Protein AF-A0A1F5X0Q6-F1 (afdb_monomer_lite)

Secondary structure (DSSP, 8-state):
-HHHHHHHHHHHHHHHHHHHHHHHHHHHHHHHHHH-HHHHTTT--HHHHHHHHHHHHHHHHHHHHHHHHHHHHHHHIIIIIS-HHHHHTTTHHHHHHHHHHHHHHHHHHHHHHIIIIIHHHHHHTTS-S-TTHHHHHHHHHHHHHHHHHHHHHHHHHS---------STTSHHHHHHHTTS-TTTTTS--TT-----BTTBEEEEETTEEEEE-

Structure (mmCIF, N/CA/C/O backbone):
data_AF-A0A1F5X0Q6-F1
#
_entry.id   AF-A0A1F5X0Q6-F1
#
loop_
_atom_site.group_PDB
_atom_site.id
_atom_site.type_symbol
_atom_site.label_atom_id
_atom_site.label_alt_id
_atom_site.label_comp_id
_atom_site.label_asym_id
_atom_site.label_entity_id
_atom_site.label_seq_id
_atom_site.pdbx_PDB_ins_code
_atom_site.Cartn_x
_atom_site.Cartn_y
_atom_site.Cartn_z
_atom_site.occupancy
_atom_site.B_iso_or_equiv
_atom_site.auth_seq_id
_atom_site.auth_comp_id
_atom_site.auth_asym_id
_atom_site.auth_atom_id
_atom_site.pdbx_PDB_model_num
ATOM 1 N N . MET A 1 1 ? -24.868 -4.896 16.351 1.00 72.31 1 MET A N 1
ATOM 2 C CA . MET A 1 1 ? -24.591 -4.115 15.119 1.00 72.31 1 MET A CA 1
ATOM 3 C C . MET A 1 1 ? -23.548 -3.016 15.317 1.00 72.31 1 MET A C 1
ATOM 5 O O . MET A 1 1 ? -22.543 -3.067 14.627 1.00 72.31 1 MET A O 1
ATOM 9 N N . LYS A 1 2 ? -23.709 -2.073 16.264 1.00 90.50 2 LYS A N 1
ATOM 10 C CA . LYS A 1 2 ? -22.781 -0.927 16.441 1.00 90.50 2 LYS A CA 1
ATOM 11 C C . LYS A 1 2 ? -21.301 -1.322 16.605 1.00 90.50 2 LYS A C 1
ATOM 13 O O . LYS A 1 2 ? -20.445 -0.755 15.939 1.00 90.50 2 LYS A O 1
ATOM 18 N N . ARG A 1 3 ? -21.020 -2.349 17.417 1.00 93.38 3 ARG A N 1
ATOM 19 C CA . ARG A 1 3 ? -19.662 -2.887 17.622 1.00 93.38 3 ARG A CA 1
ATOM 20 C C . ARG A 1 3 ? -19.029 -3.429 16.338 1.00 93.38 3 ARG A C 1
ATOM 22 O O . ARG A 1 3 ? -17.882 -3.119 16.048 1.00 93.38 3 ARG A O 1
ATOM 29 N N . ASN A 1 4 ? -19.773 -4.215 15.563 1.00 95.06 4 ASN A N 1
ATOM 30 C CA . ASN A 1 4 ? -19.240 -4.846 14.354 1.00 95.0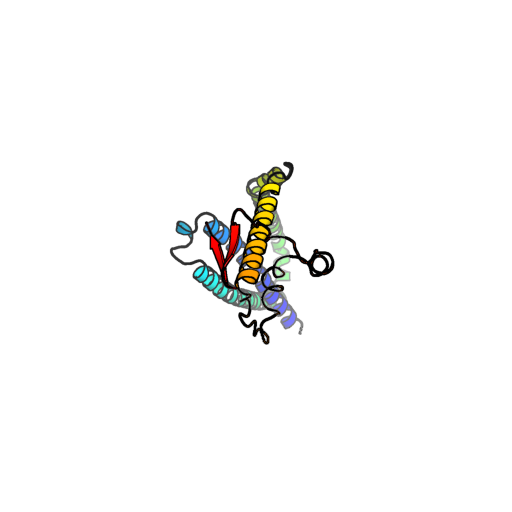6 4 ASN A CA 1
ATOM 31 C C . ASN A 1 4 ? -18.925 -3.801 13.280 1.00 95.06 4 ASN A C 1
ATOM 33 O O . ASN A 1 4 ? -17.877 -3.891 12.658 1.00 95.06 4 ASN A O 1
ATOM 37 N N . ILE A 1 5 ? -19.786 -2.787 13.115 1.00 96.62 5 ILE A N 1
ATOM 38 C CA . ILE A 1 5 ? -19.534 -1.670 12.190 1.00 96.62 5 ILE A CA 1
ATOM 39 C C . ILE A 1 5 ? -18.275 -0.908 12.614 1.00 96.62 5 ILE A C 1
ATOM 41 O O . ILE A 1 5 ? -17.420 -0.631 11.782 1.00 96.62 5 ILE A O 1
ATOM 45 N N . TYR A 1 6 ? -18.124 -0.620 13.909 1.00 94.94 6 TYR A N 1
ATOM 46 C CA . TYR A 1 6 ? -16.934 0.049 14.435 1.00 94.94 6 TYR A CA 1
ATOM 47 C C . TYR A 1 6 ? -15.649 -0.741 14.147 1.00 94.94 6 TYR A C 1
ATOM 49 O O . TYR A 1 6 ? -14.693 -0.192 13.606 1.00 94.94 6 TYR A O 1
ATOM 57 N N . ILE A 1 7 ? -15.633 -2.041 14.457 1.00 96.31 7 ILE A N 1
ATOM 58 C CA . ILE A 1 7 ? -14.465 -2.901 14.210 1.00 96.31 7 ILE A CA 1
ATOM 59 C C . ILE A 1 7 ? -14.183 -3.010 12.706 1.00 96.31 7 ILE A C 1
ATOM 61 O O . ILE A 1 7 ? -13.027 -2.949 12.297 1.00 96.31 7 ILE A O 1
ATOM 65 N N . PHE A 1 8 ? -15.223 -3.118 11.877 1.00 97.25 8 PHE A N 1
ATOM 66 C CA . PHE A 1 8 ? -15.082 -3.148 10.423 1.00 97.25 8 PHE A CA 1
ATOM 67 C C . PHE A 1 8 ? -14.431 -1.867 9.881 1.00 97.25 8 PHE A C 1
ATOM 69 O O . PHE A 1 8 ? -13.513 -1.951 9.072 1.00 97.25 8 PHE A O 1
ATOM 76 N N . LEU A 1 9 ? -14.828 -0.688 10.370 1.00 97.00 9 LEU A N 1
ATOM 77 C CA . LEU A 1 9 ? -14.190 0.577 9.988 1.00 97.00 9 LEU A CA 1
ATOM 78 C C . LEU A 1 9 ? -12.704 0.614 10.363 1.00 97.00 9 LEU A C 1
ATOM 80 O O . LEU A 1 9 ? -11.898 1.131 9.596 1.00 97.00 9 LEU A O 1
ATOM 84 N N . PHE A 1 10 ? -12.322 0.029 11.499 1.00 97.25 10 PHE A N 1
ATOM 85 C CA . PHE A 1 10 ? -10.915 -0.104 11.880 1.00 97.25 10 PHE A CA 1
ATOM 86 C C . PHE A 1 10 ? -10.138 -1.076 10.981 1.00 97.25 10 PHE A C 1
ATOM 88 O O . PHE A 1 10 ? -8.966 -0.835 10.707 1.00 97.25 10 PHE A O 1
ATOM 95 N N . VAL A 1 11 ? -10.772 -2.140 10.483 1.00 98.19 11 VAL A N 1
ATOM 96 C CA . VAL A 1 11 ? -10.167 -3.034 9.477 1.00 98.19 11 VAL A CA 1
ATOM 97 C C . VAL A 1 11 ? -9.917 -2.270 8.179 1.00 98.19 11 VAL A C 1
ATOM 99 O O . VAL A 1 11 ? -8.805 -2.306 7.661 1.00 98.19 11 VAL A O 1
ATOM 102 N N . VAL A 1 12 ? -10.921 -1.533 7.690 1.00 97.31 12 VAL A N 1
ATOM 103 C CA . VAL A 1 12 ? -10.790 -0.682 6.495 1.00 97.31 12 VAL A CA 1
ATOM 104 C C . VAL A 1 12 ? -9.679 0.352 6.691 1.00 97.31 12 VAL A C 1
ATOM 106 O O . VAL A 1 12 ? -8.833 0.515 5.816 1.00 97.31 12 VAL A O 1
ATOM 109 N N . LEU A 1 13 ? -9.623 0.998 7.858 1.00 96.38 13 LEU A N 1
ATOM 110 C CA . LEU A 1 13 ? -8.555 1.933 8.205 1.00 96.38 13 LEU A CA 1
ATOM 111 C C . LEU A 1 13 ? -7.175 1.260 8.201 1.00 96.38 13 LEU A C 1
ATOM 113 O O . LEU A 1 13 ? -6.232 1.819 7.650 1.00 96.38 13 LEU A O 1
ATOM 117 N N . GLY A 1 14 ? -7.056 0.062 8.779 1.00 96.38 14 GLY A N 1
ATOM 118 C CA . GLY A 1 14 ? -5.814 -0.712 8.789 1.00 96.38 14 GLY A CA 1
ATOM 119 C C . GLY A 1 14 ? -5.321 -1.055 7.382 1.00 96.38 14 GLY A C 1
ATOM 120 O O . GLY A 1 14 ? -4.132 -0.916 7.103 1.00 96.38 14 GLY A O 1
ATOM 121 N N . VAL A 1 15 ? -6.233 -1.419 6.476 1.00 97.12 15 VAL A N 1
ATOM 122 C CA . VAL A 1 15 ? -5.921 -1.647 5.055 1.00 97.12 15 VAL A CA 1
ATOM 123 C C . VAL A 1 15 ? -5.435 -0.359 4.385 1.00 97.12 15 VAL A C 1
ATOM 125 O O . VAL A 1 15 ? -4.388 -0.369 3.746 1.00 97.12 15 VAL A O 1
ATOM 128 N N . ILE A 1 16 ? -6.129 0.768 4.569 1.00 94.81 16 ILE A N 1
ATOM 129 C CA . ILE A 1 16 ? -5.728 2.057 3.975 1.00 94.81 16 ILE A CA 1
ATOM 130 C C . ILE A 1 16 ? -4.342 2.494 4.472 1.00 94.81 16 ILE A C 1
ATOM 132 O O . ILE A 1 16 ? -3.494 2.896 3.674 1.00 94.81 16 ILE A O 1
ATOM 136 N N . LEU A 1 17 ? -4.092 2.402 5.782 1.00 94.31 17 LEU A N 1
ATOM 137 C CA . LEU A 1 17 ? -2.801 2.770 6.371 1.00 94.31 17 LEU A CA 1
ATOM 138 C C . LEU A 1 17 ? -1.671 1.866 5.878 1.00 94.31 17 LEU A C 1
ATOM 140 O O . LEU A 1 17 ? -0.571 2.351 5.614 1.00 94.31 17 LEU A O 1
ATOM 144 N N . GLN A 1 18 ? -1.936 0.571 5.719 1.00 96.19 18 GLN A N 1
ATOM 145 C CA . GLN A 1 18 ? -0.966 -0.343 5.139 1.00 96.19 18 GLN A CA 1
ATOM 146 C C . GLN A 1 18 ? -0.667 -0.009 3.676 1.00 96.19 18 GLN A C 1
ATOM 148 O O . GLN A 1 18 ? 0.505 -0.011 3.309 1.00 96.19 18 GLN A O 1
ATOM 153 N N . PHE A 1 19 ? -1.675 0.298 2.855 1.00 92.56 19 PHE A N 1
ATOM 154 C CA . PHE A 1 19 ? -1.459 0.723 1.469 1.00 92.56 19 PHE A CA 1
ATOM 155 C C . PHE A 1 19 ? -0.554 1.955 1.397 1.00 92.56 19 PHE A C 1
ATOM 157 O O . PHE A 1 19 ? 0.381 1.984 0.601 1.00 92.56 19 PHE A O 1
ATOM 164 N N . LEU A 1 20 ? -0.783 2.939 2.271 1.00 93.88 20 LEU A N 1
ATOM 165 C CA . LEU A 1 20 ? 0.047 4.139 2.340 1.00 93.88 20 LEU A CA 1
ATOM 166 C C . LEU A 1 20 ? 1.495 3.813 2.735 1.00 93.88 20 LEU A C 1
ATOM 168 O O . LEU A 1 20 ? 2.431 4.296 2.101 1.00 93.88 20 LEU A O 1
ATOM 172 N N . ALA A 1 21 ? 1.688 2.974 3.756 1.00 93.06 21 ALA A N 1
ATOM 173 C CA . ALA A 1 21 ? 3.019 2.543 4.176 1.00 93.06 21 ALA A CA 1
ATOM 174 C C . ALA A 1 21 ? 3.740 1.743 3.078 1.00 93.06 21 ALA A C 1
ATOM 176 O O . ALA A 1 21 ? 4.925 1.957 2.836 1.00 93.06 21 ALA A O 1
ATOM 177 N N . HIS A 1 22 ? 3.023 0.855 2.388 1.00 94.44 22 HIS A N 1
ATOM 178 C CA . HIS A 1 22 ? 3.558 0.064 1.285 1.00 94.44 22 HIS A CA 1
ATOM 179 C C . HIS A 1 22 ? 3.999 0.956 0.120 1.00 94.44 22 HIS A C 1
ATOM 181 O O . HIS A 1 22 ? 5.132 0.826 -0.327 1.00 94.44 22 HIS A O 1
ATOM 187 N N . ALA A 1 23 ? 3.169 1.923 -0.286 1.00 92.12 23 ALA A N 1
ATOM 188 C CA . ALA A 1 23 ? 3.501 2.870 -1.349 1.00 92.12 23 ALA A CA 1
ATOM 189 C C . ALA A 1 23 ? 4.739 3.724 -1.017 1.00 92.12 23 ALA A C 1
ATOM 191 O O . ALA A 1 23 ? 5.571 3.972 -1.884 1.00 92.12 23 ALA A O 1
ATOM 192 N N . LEU A 1 24 ? 4.897 4.154 0.241 1.00 92.50 24 LEU A N 1
ATOM 193 C CA . LEU A 1 24 ? 6.089 4.893 0.681 1.00 92.50 24 LEU A CA 1
ATOM 194 C C . LEU A 1 24 ? 7.361 4.044 0.585 1.00 92.50 24 LEU A C 1
ATOM 196 O O . LEU A 1 24 ? 8.382 4.517 0.086 1.00 92.50 24 LEU A O 1
ATOM 200 N N . ILE A 1 25 ? 7.293 2.792 1.045 1.00 93.12 25 ILE A N 1
ATOM 201 C CA . ILE A 1 25 ? 8.402 1.837 0.938 1.00 93.12 25 ILE A CA 1
ATOM 202 C C . ILE A 1 25 ? 8.732 1.588 -0.537 1.00 93.12 25 ILE A C 1
A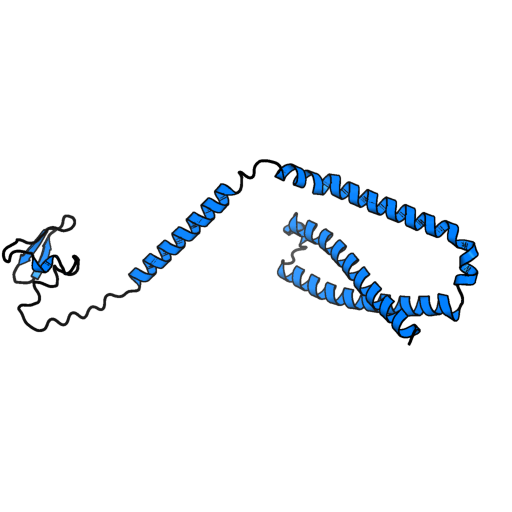TOM 204 O O . ILE A 1 25 ? 9.903 1.592 -0.907 1.00 93.12 25 ILE A O 1
ATOM 208 N N . GLU A 1 26 ? 7.709 1.419 -1.373 1.00 93.31 26 GLU A N 1
ATOM 209 C CA . GLU A 1 26 ? 7.834 1.164 -2.805 1.00 93.31 26 GLU A CA 1
ATOM 210 C C . GLU A 1 26 ? 8.507 2.305 -3.559 1.00 93.31 26 GLU A C 1
ATOM 212 O O . GLU A 1 26 ? 9.505 2.075 -4.239 1.00 93.31 26 GLU A O 1
ATOM 217 N N . MET A 1 27 ? 8.042 3.541 -3.370 1.00 91.69 27 MET A N 1
ATOM 218 C CA . MET A 1 27 ? 8.688 4.715 -3.962 1.00 91.69 27 MET A CA 1
ATOM 219 C C . MET A 1 27 ? 10.168 4.801 -3.574 1.00 91.69 27 MET A C 1
ATOM 221 O O . MET A 1 27 ? 11.013 5.109 -4.415 1.00 91.69 27 MET A O 1
ATOM 225 N N . TRP A 1 28 ? 10.495 4.484 -2.319 1.00 91.56 28 TRP A N 1
ATOM 226 C CA . TRP A 1 28 ? 11.869 4.511 -1.835 1.00 91.56 28 TRP A CA 1
ATOM 227 C C . TRP A 1 28 ? 12.751 3.427 -2.476 1.00 91.56 28 TRP A C 1
ATOM 229 O O . TRP A 1 28 ? 13.795 3.755 -3.044 1.00 91.56 28 TRP A O 1
ATOM 239 N N . TYR A 1 29 ? 12.360 2.146 -2.432 1.00 91.06 29 TYR A N 1
ATOM 240 C CA . TYR A 1 29 ? 13.229 1.077 -2.945 1.00 91.06 29 TYR A CA 1
ATOM 241 C C . TYR A 1 29 ? 13.261 1.013 -4.478 1.00 91.06 29 TYR A C 1
ATOM 243 O O . TYR A 1 29 ? 14.308 0.680 -5.036 1.00 91.06 29 TYR A O 1
ATOM 251 N N . ILE A 1 30 ? 12.169 1.352 -5.179 1.00 92.38 30 ILE A N 1
ATOM 252 C CA . ILE A 1 30 ? 12.177 1.438 -6.649 1.00 92.38 30 ILE A CA 1
ATOM 253 C C . ILE A 1 30 ? 13.136 2.541 -7.094 1.00 92.38 30 ILE A C 1
ATOM 255 O O . ILE A 1 30 ? 13.907 2.327 -8.027 1.00 92.38 30 ILE A O 1
ATOM 259 N N . GLY A 1 31 ? 13.160 3.681 -6.393 1.00 90.81 31 GLY A N 1
ATOM 260 C CA . GLY A 1 31 ? 14.133 4.742 -6.651 1.00 90.81 31 GLY A CA 1
ATOM 261 C C . GLY A 1 31 ? 15.580 4.240 -6.583 1.00 90.81 31 GLY A C 1
ATOM 262 O O . GLY A 1 31 ? 16.375 4.527 -7.477 1.00 90.81 31 GLY A O 1
ATOM 263 N N . LEU A 1 32 ? 15.908 3.418 -5.580 1.00 92.25 32 LEU A N 1
ATOM 264 C CA . LEU A 1 32 ? 17.234 2.799 -5.457 1.00 92.25 32 LEU A CA 1
ATOM 265 C C . LEU A 1 32 ? 17.527 1.822 -6.607 1.00 92.25 32 LEU A C 1
ATOM 267 O O . LEU A 1 32 ? 18.592 1.895 -7.220 1.00 92.25 32 LEU A O 1
ATOM 271 N N . LEU A 1 33 ? 16.581 0.938 -6.937 1.00 93.75 33 LEU A N 1
ATOM 272 C CA . LEU A 1 33 ? 16.739 -0.030 -8.029 1.00 93.75 33 LEU A CA 1
ATOM 273 C C . LEU A 1 33 ? 16.934 0.649 -9.391 1.00 93.75 33 LEU A C 1
ATOM 275 O O . LEU A 1 33 ? 17.755 0.191 -10.184 1.00 93.75 33 LEU A O 1
ATOM 279 N N . LEU A 1 34 ? 16.218 1.746 -9.652 1.00 93.62 34 LEU A N 1
ATOM 280 C CA . LEU A 1 34 ? 16.357 2.527 -10.881 1.00 93.62 34 LEU A CA 1
ATOM 281 C C . LEU A 1 34 ? 17.677 3.305 -10.933 1.00 93.62 34 LEU A C 1
ATOM 283 O O . LEU A 1 34 ? 18.253 3.439 -12.010 1.00 93.62 34 LEU A O 1
ATOM 287 N N . ALA A 1 35 ? 18.178 3.789 -9.792 1.00 93.75 35 ALA A N 1
ATOM 288 C CA . ALA A 1 35 ? 19.437 4.526 -9.736 1.00 93.75 35 ALA A CA 1
ATOM 289 C C . ALA A 1 35 ? 20.652 3.640 -10.062 1.00 93.75 35 ALA A C 1
ATOM 291 O O . ALA A 1 35 ? 21.551 4.067 -10.787 1.00 93.75 35 ALA A O 1
ATOM 292 N N . ASN A 1 36 ? 20.705 2.415 -9.525 1.00 93.25 36 ASN A N 1
ATOM 293 C CA . ASN A 1 36 ? 21.784 1.471 -9.822 1.00 93.25 36 ASN A CA 1
ATOM 294 C C . ASN A 1 36 ? 21.373 0.015 -9.549 1.00 93.25 36 ASN A C 1
ATOM 296 O O . ASN A 1 36 ? 21.639 -0.543 -8.481 1.00 93.25 36 ASN A O 1
ATOM 300 N N . PHE A 1 37 ? 20.750 -0.620 -10.538 1.00 93.56 37 PHE A N 1
ATOM 301 C CA . PHE A 1 37 ? 20.272 -1.995 -10.404 1.00 93.56 37 PHE A CA 1
ATOM 302 C C . PHE A 1 37 ? 21.373 -3.023 -10.068 1.00 93.56 37 PHE A C 1
ATOM 304 O O . PHE A 1 37 ? 21.134 -3.860 -9.202 1.00 93.56 37 PHE A O 1
ATOM 311 N N . PRO A 1 38 ? 22.589 -2.985 -10.656 1.00 95.25 38 PRO A N 1
ATOM 312 C CA . PRO A 1 38 ? 23.654 -3.922 -10.284 1.00 95.25 38 PRO A CA 1
ATOM 313 C C . PRO A 1 38 ? 24.026 -3.913 -8.793 1.00 95.25 38 PRO A C 1
ATOM 315 O O . PRO A 1 38 ? 24.364 -4.960 -8.246 1.00 95.25 38 PRO A O 1
ATOM 318 N N . ILE A 1 39 ? 23.952 -2.752 -8.132 1.00 94.94 39 ILE A N 1
ATOM 319 C CA . ILE A 1 39 ? 24.271 -2.609 -6.703 1.00 94.94 39 ILE A CA 1
ATOM 320 C C . ILE A 1 39 ? 23.049 -2.932 -5.837 1.00 94.94 39 ILE A C 1
ATOM 322 O O . ILE A 1 39 ? 23.143 -3.718 -4.895 1.00 94.94 39 ILE A O 1
ATOM 326 N N . TYR A 1 40 ? 21.896 -2.338 -6.152 1.00 93.62 40 TYR A N 1
ATOM 327 C CA . TYR A 1 40 ? 20.699 -2.410 -5.307 1.00 93.62 40 TYR A CA 1
ATOM 328 C C . TYR A 1 40 ? 19.782 -3.594 -5.621 1.00 93.62 40 TYR A C 1
ATOM 330 O O . TYR A 1 40 ? 18.888 -3.899 -4.840 1.00 93.62 40 TYR A O 1
ATOM 338 N N . GLY A 1 41 ? 19.998 -4.286 -6.738 1.00 92.19 41 GLY A N 1
ATOM 339 C CA . GLY A 1 41 ? 19.232 -5.464 -7.136 1.00 92.19 41 GLY A CA 1
ATOM 340 C C . GLY A 1 41 ? 19.599 -6.727 -6.359 1.00 92.19 41 GLY A C 1
ATOM 341 O O . GLY A 1 41 ? 18.898 -7.726 -6.491 1.00 92.19 41 GLY A O 1
ATOM 342 N N . PHE A 1 42 ? 20.672 -6.701 -5.553 1.00 93.62 42 PHE A N 1
ATOM 343 C CA . PHE A 1 42 ? 21.187 -7.845 -4.780 1.00 93.62 42 PHE A CA 1
ATOM 344 C C . PHE A 1 42 ? 21.422 -9.108 -5.631 1.00 93.62 42 PHE A C 1
ATOM 346 O O . PHE A 1 42 ? 21.247 -10.232 -5.164 1.00 93.62 42 PHE A O 1
ATOM 353 N N . GLY A 1 43 ? 21.792 -8.929 -6.904 1.00 94.38 43 GLY A N 1
ATOM 354 C CA . GLY A 1 43 ? 21.975 -10.026 -7.861 1.00 94.38 43 GLY A CA 1
ATOM 355 C C . GLY A 1 43 ? 20.677 -10.710 -8.311 1.00 94.38 43 GLY A C 1
ATOM 356 O O . GLY A 1 43 ? 20.737 -11.694 -9.045 1.00 94.38 43 GLY A O 1
ATOM 357 N N . LEU A 1 44 ? 19.512 -10.209 -7.894 1.00 95.19 44 LEU A N 1
ATOM 358 C CA . LEU A 1 44 ? 18.212 -10.697 -8.339 1.00 95.19 44 LEU A CA 1
ATOM 359 C C . LEU A 1 44 ? 17.824 -10.054 -9.672 1.00 95.19 44 LEU A C 1
ATOM 361 O O . LEU A 1 44 ? 18.181 -8.914 -9.965 1.00 95.19 44 LEU A O 1
ATOM 365 N N . THR A 1 45 ? 17.048 -10.782 -10.473 1.00 95.81 45 THR A N 1
ATOM 366 C CA . THR A 1 45 ? 16.475 -10.247 -11.715 1.00 95.81 45 THR A CA 1
ATOM 367 C C . THR A 1 45 ? 15.266 -9.355 -11.421 1.00 95.81 45 THR A C 1
ATOM 369 O O . THR A 1 45 ? 14.644 -9.459 -10.360 1.00 95.81 45 THR A O 1
ATOM 372 N N . TRP A 1 46 ? 14.892 -8.498 -12.375 1.00 93.81 46 TRP A N 1
ATOM 373 C CA . TRP A 1 46 ? 13.672 -7.686 -12.282 1.00 93.81 46 TRP A CA 1
ATOM 374 C C . TRP A 1 46 ? 12.415 -8.536 -12.070 1.00 93.81 46 TRP A C 1
ATOM 376 O O . TRP A 1 46 ? 11.562 -8.181 -11.260 1.00 93.81 46 TRP A O 1
ATOM 386 N N . GLU A 1 47 ? 12.327 -9.690 -12.730 1.00 95.94 47 GLU A N 1
ATOM 387 C CA . GLU A 1 47 ? 11.206 -10.623 -12.577 1.00 95.94 47 GLU A CA 1
ATOM 388 C C . GLU A 1 47 ? 11.097 -11.143 -11.139 1.00 95.94 47 GLU A C 1
ATOM 390 O O . GLU A 1 47 ? 10.006 -11.205 -10.569 1.00 95.94 47 GLU A O 1
ATOM 395 N N . THR A 1 48 ? 12.236 -11.454 -10.512 1.00 95.81 48 THR A N 1
ATOM 396 C CA . THR A 1 48 ? 12.275 -11.877 -9.107 1.00 95.81 48 THR A CA 1
ATOM 397 C C . THR A 1 48 ? 11.838 -10.754 -8.166 1.00 95.81 48 THR A C 1
ATOM 399 O O . THR A 1 48 ? 11.098 -11.009 -7.218 1.00 95.81 48 THR A O 1
ATOM 402 N N . TRP A 1 49 ? 12.234 -9.508 -8.435 1.00 95.44 49 TRP A N 1
ATOM 403 C CA . TRP A 1 49 ? 11.786 -8.350 -7.657 1.00 95.44 49 TRP A CA 1
ATOM 404 C C . TRP A 1 49 ? 10.277 -8.123 -7.743 1.00 95.44 49 TRP A C 1
ATOM 406 O O . TRP A 1 49 ? 9.636 -7.903 -6.716 1.00 95.44 49 TRP A O 1
ATOM 416 N N . VAL A 1 50 ? 9.696 -8.243 -8.938 1.00 93.44 50 VAL A N 1
ATOM 417 C CA . VAL A 1 50 ? 8.240 -8.158 -9.137 1.00 93.44 50 VAL A CA 1
ATOM 418 C C . VAL A 1 50 ? 7.519 -9.289 -8.398 1.00 93.44 50 VAL A C 1
ATOM 420 O O . VAL A 1 50 ? 6.496 -9.057 -7.755 1.00 93.44 50 VAL A O 1
ATOM 423 N N . LEU A 1 51 ? 8.067 -10.508 -8.421 1.00 96.00 51 LEU A N 1
ATOM 424 C CA . LEU A 1 51 ? 7.516 -11.631 -7.662 1.00 96.00 51 LEU A CA 1
ATOM 425 C C . LEU A 1 51 ? 7.523 -11.358 -6.150 1.00 96.00 51 LEU A C 1
ATOM 427 O O . LEU A 1 51 ? 6.504 -11.555 -5.488 1.00 96.00 51 LEU A O 1
ATOM 431 N N . ILE A 1 52 ? 8.652 -10.888 -5.608 1.00 94.50 52 ILE A N 1
ATOM 432 C CA . ILE A 1 52 ? 8.785 -10.533 -4.187 1.00 94.50 52 ILE A CA 1
ATOM 433 C C . ILE A 1 52 ? 7.789 -9.432 -3.818 1.00 94.50 52 ILE A C 1
ATOM 435 O O . ILE A 1 52 ? 7.104 -9.557 -2.802 1.00 94.50 52 ILE A O 1
ATOM 439 N N . HIS A 1 53 ? 7.674 -8.392 -4.649 1.00 94.75 53 HIS A N 1
ATOM 440 C CA . HIS A 1 53 ? 6.702 -7.319 -4.464 1.00 94.75 53 HIS A CA 1
ATOM 441 C C . HIS A 1 53 ? 5.282 -7.886 -4.344 1.00 94.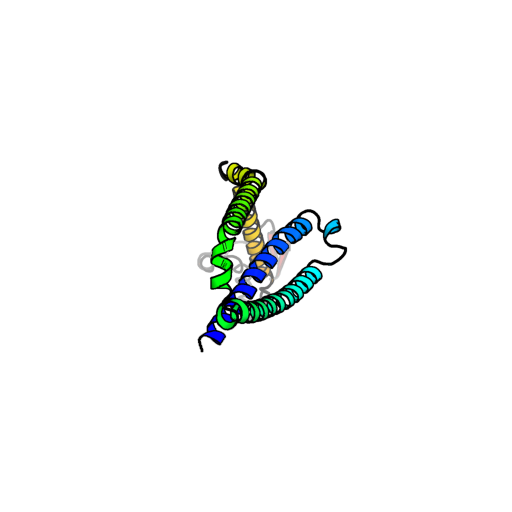75 53 HIS A C 1
ATOM 443 O O . HIS A 1 53 ? 4.646 -7.681 -3.315 1.00 94.75 53 HIS A O 1
ATOM 449 N N . ASN A 1 54 ? 4.834 -8.701 -5.306 1.00 94.81 54 ASN A N 1
ATOM 450 C CA . ASN A 1 54 ? 3.486 -9.281 -5.300 1.00 94.81 54 ASN A CA 1
ATOM 451 C C . ASN A 1 54 ? 3.187 -10.084 -4.022 1.00 94.81 54 ASN A C 1
ATOM 453 O O . ASN A 1 54 ? 2.108 -9.959 -3.436 1.00 94.81 54 ASN A O 1
ATOM 457 N N . VAL A 1 55 ? 4.144 -10.898 -3.562 1.00 96.00 55 VAL A N 1
ATOM 458 C CA . VAL A 1 55 ? 3.998 -11.675 -2.320 1.00 96.00 55 VAL A CA 1
ATOM 459 C C . VAL A 1 55 ? 3.912 -10.750 -1.104 1.00 96.00 55 VAL A C 1
ATOM 461 O O . VAL A 1 55 ? 3.048 -10.939 -0.243 1.00 96.00 55 VAL A O 1
ATOM 464 N N . LEU A 1 56 ? 4.771 -9.730 -1.035 1.00 93.50 56 LEU A N 1
ATOM 465 C CA . LEU A 1 56 ? 4.763 -8.752 0.051 1.00 93.50 56 LEU A CA 1
ATOM 466 C C . LEU A 1 56 ? 3.481 -7.919 0.069 1.00 93.50 56 LEU A C 1
ATOM 468 O O . LEU A 1 56 ? 2.966 -7.656 1.152 1.00 93.50 56 LEU A O 1
ATOM 472 N N . THR A 1 57 ? 2.923 -7.545 -1.083 1.00 93.69 57 THR A N 1
ATOM 473 C CA . THR A 1 57 ? 1.654 -6.808 -1.166 1.00 93.69 57 THR A CA 1
ATOM 474 C C . THR A 1 57 ? 0.518 -7.600 -0.521 1.00 93.69 57 THR A C 1
ATOM 476 O O . THR A 1 57 ? -0.217 -7.061 0.308 1.00 93.69 57 THR A O 1
ATOM 479 N N . VAL A 1 58 ? 0.406 -8.899 -0.822 1.00 96.31 58 VAL A N 1
ATOM 480 C CA . VAL A 1 58 ? -0.607 -9.774 -0.205 1.00 96.31 58 VAL A CA 1
ATOM 481 C C . VAL A 1 58 ? -0.352 -9.937 1.296 1.00 96.31 58 VAL A C 1
ATOM 483 O O . VAL A 1 58 ? -1.281 -9.820 2.098 1.00 96.31 58 VAL A O 1
ATOM 486 N N . ALA A 1 59 ? 0.902 -10.170 1.695 1.00 95.62 59 ALA A N 1
ATOM 487 C CA . ALA A 1 59 ? 1.268 -10.326 3.101 1.00 95.62 59 ALA A CA 1
ATOM 488 C C . ALA A 1 59 ? 0.953 -9.063 3.918 1.00 95.62 59 ALA A C 1
ATOM 490 O O . ALA A 1 59 ? 0.360 -9.147 4.997 1.00 95.62 59 ALA A O 1
ATOM 491 N N . PHE A 1 60 ? 1.293 -7.886 3.390 1.00 94.75 60 PHE A N 1
ATOM 492 C CA . PHE A 1 60 ? 0.989 -6.621 4.037 1.00 94.75 60 PHE A CA 1
ATOM 493 C C . PHE A 1 60 ? -0.514 -6.365 4.099 1.00 94.75 60 PHE A C 1
ATOM 495 O O . PHE A 1 60 ? -0.991 -5.986 5.164 1.00 94.75 60 PHE A O 1
ATOM 502 N N . LEU A 1 61 ? -1.282 -6.638 3.041 1.00 95.19 61 LEU A N 1
ATOM 503 C CA . LEU A 1 61 ? -2.739 -6.483 3.066 1.00 95.19 61 LEU A CA 1
ATOM 504 C C . LEU A 1 61 ? -3.382 -7.278 4.216 1.00 95.19 61 LEU A C 1
ATOM 506 O O . LEU A 1 61 ? -4.189 -6.742 4.982 1.00 95.19 61 LEU A O 1
ATOM 510 N N . LEU A 1 62 ? -2.983 -8.544 4.379 1.00 97.31 62 LEU A N 1
ATOM 511 C CA . LEU A 1 62 ? -3.452 -9.398 5.473 1.00 97.31 62 LEU A CA 1
ATOM 512 C C . LEU A 1 62 ? -3.024 -8.855 6.842 1.00 97.31 62 LEU A C 1
ATOM 514 O O . LEU A 1 62 ? -3.832 -8.829 7.774 1.00 97.31 62 LEU A O 1
ATOM 518 N N . ALA A 1 63 ? -1.782 -8.382 6.962 1.00 96.50 63 ALA A N 1
ATOM 519 C CA . ALA A 1 63 ? -1.283 -7.769 8.189 1.00 96.50 63 ALA A CA 1
ATOM 520 C C . ALA A 1 63 ? -2.053 -6.486 8.548 1.00 96.50 63 ALA A C 1
ATOM 522 O O . ALA A 1 63 ? -2.460 -6.324 9.696 1.00 96.50 63 ALA A O 1
ATOM 523 N N . GLY A 1 64 ? -2.322 -5.608 7.578 1.00 97.44 64 GLY A N 1
ATOM 524 C CA . GLY A 1 64 ? -3.092 -4.377 7.767 1.00 97.44 64 GLY A CA 1
ATOM 525 C C . GLY A 1 64 ? -4.519 -4.655 8.233 1.00 97.44 64 GLY A C 1
ATOM 526 O O . GLY A 1 64 ? -4.979 -4.066 9.214 1.00 97.44 64 GLY A O 1
ATOM 527 N N . ALA A 1 65 ? -5.197 -5.619 7.604 1.00 97.81 65 ALA A N 1
ATOM 528 C CA . ALA A 1 65 ? -6.527 -6.053 8.023 1.00 97.81 65 ALA A CA 1
ATOM 529 C C . ALA A 1 65 ? -6.523 -6.652 9.443 1.00 97.81 65 ALA A C 1
ATOM 531 O O . ALA A 1 65 ? -7.398 -6.343 10.259 1.00 97.81 65 ALA A O 1
ATOM 532 N N . TRP A 1 66 ? -5.523 -7.478 9.768 1.00 98.31 66 TRP A N 1
ATOM 533 C CA . TRP A 1 66 ? -5.385 -8.094 11.087 1.00 98.31 66 TRP A CA 1
ATOM 534 C C . TRP A 1 66 ? -5.115 -7.066 12.193 1.00 98.31 66 TRP A C 1
ATOM 536 O O . TRP A 1 66 ? -5.789 -7.092 13.230 1.00 98.31 66 TRP A O 1
ATOM 546 N N . ILE A 1 67 ? -4.176 -6.143 11.967 1.00 97.50 67 ILE A N 1
ATOM 547 C CA . ILE A 1 67 ? -3.858 -5.047 12.890 1.00 97.50 67 ILE A CA 1
ATOM 548 C C . ILE A 1 67 ? -5.096 -4.173 13.090 1.00 97.50 67 ILE A C 1
ATOM 550 O O . ILE A 1 67 ? -5.496 -3.945 14.230 1.00 97.50 67 ILE A O 1
ATOM 554 N N . GLY A 1 68 ? -5.765 -3.771 12.004 1.00 97.81 68 GLY A N 1
ATOM 555 C CA . GLY A 1 68 ? -7.007 -3.003 12.071 1.00 97.81 68 GLY A CA 1
ATOM 556 C C . GLY A 1 68 ? -8.073 -3.694 12.926 1.00 97.81 68 GLY A C 1
ATOM 557 O O . GLY A 1 68 ? -8.641 -3.090 13.832 1.00 97.81 68 GLY A O 1
ATOM 558 N N . HIS A 1 69 ? -8.288 -4.997 12.737 1.00 98.12 69 HIS A N 1
ATOM 559 C CA . HIS A 1 69 ? -9.223 -5.766 13.560 1.00 98.12 69 HIS A CA 1
ATOM 560 C C . HIS A 1 69 ? -8.844 -5.784 15.054 1.00 98.12 69 HIS A C 1
ATOM 562 O O . HIS A 1 69 ? -9.705 -5.596 15.921 1.00 98.12 69 HIS A O 1
ATOM 568 N N . LYS A 1 70 ? -7.560 -6.003 15.376 1.00 97.75 70 LYS A N 1
ATOM 569 C CA . LYS A 1 70 ? -7.057 -6.028 16.761 1.00 97.75 70 LYS A CA 1
ATOM 570 C C . LYS A 1 70 ? -7.200 -4.670 17.444 1.00 97.75 70 LYS A C 1
ATOM 572 O O . LYS A 1 70 ? -7.717 -4.620 18.562 1.00 97.75 70 LYS A O 1
ATOM 577 N N . GLU A 1 71 ? -6.819 -3.596 16.761 1.00 97.06 71 GLU A N 1
ATOM 578 C CA . GLU A 1 71 ? -6.987 -2.221 17.236 1.00 97.06 71 GLU A CA 1
ATOM 579 C C . GLU A 1 71 ? -8.470 -1.890 17.441 1.00 97.06 71 GLU A C 1
ATOM 581 O O . GLU A 1 71 ? -8.852 -1.379 18.494 1.00 97.06 71 GLU A O 1
ATOM 586 N N . GLY A 1 72 ? -9.342 -2.275 16.505 1.00 96.88 72 GLY A N 1
ATOM 587 C CA . GLY A 1 72 ? -10.787 -2.079 16.630 1.00 96.88 72 GLY A CA 1
ATOM 588 C C . GLY A 1 72 ? -11.370 -2.726 17.890 1.00 96.88 72 GLY A C 1
ATOM 589 O O . GLY A 1 72 ? -12.147 -2.095 18.609 1.00 96.88 72 GLY A O 1
ATOM 590 N N . ILE A 1 73 ? -10.970 -3.964 18.209 1.00 97.06 73 ILE A N 1
ATOM 591 C CA . ILE A 1 73 ? -11.401 -4.640 19.445 1.00 97.06 73 ILE A CA 1
ATOM 592 C C . ILE A 1 73 ? -10.814 -3.957 20.685 1.00 97.06 73 ILE A C 1
ATOM 594 O O . ILE A 1 73 ? -11.535 -3.738 21.662 1.00 97.06 73 ILE A O 1
ATOM 598 N N . TYR A 1 74 ? -9.521 -3.630 20.656 1.00 96.00 74 TYR A N 1
ATOM 599 C CA . TYR A 1 74 ? -8.829 -3.001 21.777 1.00 96.00 74 TYR A CA 1
ATOM 600 C C . TYR A 1 74 ? -9.470 -1.659 22.153 1.00 96.00 74 TYR A C 1
ATOM 602 O O . TYR A 1 74 ? -9.850 -1.455 23.311 1.00 96.00 74 TYR A O 1
ATOM 610 N N . TRP A 1 75 ? -9.654 -0.774 21.171 1.00 94.06 75 TRP A N 1
ATOM 611 C CA . TRP A 1 75 ? -10.230 0.550 21.387 1.00 94.06 75 TRP A CA 1
ATOM 612 C C . TRP A 1 75 ? -11.711 0.496 21.729 1.00 94.06 75 TRP A C 1
ATOM 614 O O . TRP A 1 75 ? -12.153 1.294 22.551 1.00 94.06 75 TRP A O 1
ATOM 624 N N . TRP A 1 76 ? -12.469 -0.464 21.186 1.00 93.88 76 TRP A N 1
ATOM 625 C CA . TRP A 1 76 ? -13.859 -0.662 21.595 1.00 93.88 76 TRP A CA 1
ATOM 626 C C . TRP A 1 76 ? -13.962 -0.931 23.099 1.00 93.88 76 TRP A C 1
ATOM 628 O O . TRP A 1 76 ? -14.688 -0.226 23.804 1.00 93.88 76 TRP A O 1
ATOM 638 N N . ARG A 1 77 ? -13.189 -1.906 23.600 1.00 93.81 77 ARG A N 1
ATOM 639 C CA . ARG A 1 77 ? -13.156 -2.242 25.029 1.00 93.81 77 ARG A CA 1
ATOM 640 C C . ARG A 1 77 ? -12.730 -1.036 25.861 1.00 93.81 77 ARG A C 1
ATOM 642 O O . ARG A 1 77 ? -13.413 -0.671 26.811 1.00 93.81 77 ARG A O 1
ATOM 649 N N . LYS A 1 78 ? -11.641 -0.367 25.474 1.00 91.06 78 LYS A N 1
ATOM 650 C CA . LYS A 1 78 ? -11.154 0.809 26.204 1.00 91.06 78 LYS A CA 1
ATOM 651 C C . LYS A 1 78 ? -12.190 1.933 26.262 1.00 91.06 78 LYS A C 1
ATOM 653 O O . LYS A 1 78 ? -12.478 2.451 27.335 1.00 91.06 78 LYS A O 1
ATOM 658 N N . ILE A 1 79 ? -12.755 2.325 25.128 1.00 90.19 79 ILE A N 1
ATOM 659 C CA . ILE A 1 79 ? -13.614 3.507 25.044 1.00 90.19 79 ILE A CA 1
ATOM 660 C C . ILE A 1 79 ? -14.989 3.245 25.657 1.00 90.19 79 ILE A C 1
ATOM 662 O O . ILE A 1 79 ? -15.460 4.068 26.441 1.00 90.19 79 ILE A O 1
ATOM 666 N N . TYR A 1 80 ? -15.622 2.124 25.305 1.00 88.38 80 TYR A N 1
ATOM 667 C CA . TYR A 1 80 ? -17.033 1.886 25.610 1.00 88.38 80 TYR A CA 1
ATOM 668 C C . TYR A 1 80 ? -17.262 1.001 26.835 1.00 88.38 80 TYR A C 1
ATOM 670 O O . TYR A 1 80 ? -18.251 1.206 27.531 1.00 88.38 80 TYR A O 1
ATOM 678 N N . GLU A 1 81 ? -16.385 0.032 27.113 1.00 89.75 81 GLU A N 1
ATOM 679 C CA . GLU A 1 81 ? -16.549 -0.874 28.263 1.00 89.75 81 GLU A CA 1
ATOM 680 C C . GLU A 1 81 ? -15.835 -0.315 29.503 1.00 89.75 81 GLU A C 1
ATOM 682 O O . GLU A 1 81 ? -16.409 -0.268 30.587 1.00 89.75 81 GLU A O 1
ATOM 687 N N . GLU A 1 82 ? -14.610 0.189 29.335 1.00 89.00 82 GLU A N 1
ATOM 688 C CA . GLU A 1 82 ? -13.798 0.743 30.428 1.00 89.00 82 GLU A CA 1
ATOM 689 C C . GLU A 1 82 ? -13.980 2.264 30.625 1.00 89.00 82 GLU A C 1
ATOM 691 O O . GLU A 1 82 ? -13.367 2.850 31.518 1.00 89.00 82 GLU A O 1
ATOM 696 N N . ASN A 1 83 ? -14.821 2.922 29.814 1.00 83.00 83 ASN A N 1
ATOM 697 C CA . ASN A 1 83 ? -15.137 4.357 29.903 1.00 83.00 83 ASN A CA 1
ATOM 698 C C . ASN A 1 83 ? -13.899 5.281 29.930 1.00 83.00 83 ASN A C 1
ATOM 700 O O . ASN A 1 83 ? -13.857 6.296 30.635 1.00 83.00 83 ASN A O 1
ATOM 704 N N . LEU A 1 84 ? -12.882 4.977 29.113 1.00 77.94 84 LEU A N 1
ATOM 705 C CA . LEU A 1 84 ? -11.604 5.704 29.109 1.00 77.94 84 LEU A CA 1
ATOM 706 C C . LEU A 1 84 ? -11.752 7.216 28.842 1.00 77.94 84 LEU A C 1
ATOM 708 O O . LEU A 1 84 ? -10.923 8.006 29.295 1.00 77.94 84 LEU A O 1
ATOM 712 N N . ILE A 1 85 ? -12.840 7.640 28.184 1.00 70.81 85 ILE A N 1
ATOM 713 C CA . ILE A 1 85 ? -13.176 9.051 27.920 1.00 70.81 85 ILE A CA 1
ATOM 714 C C . ILE A 1 85 ? -13.333 9.860 29.223 1.00 70.81 85 ILE A C 1
ATOM 716 O O . ILE A 1 85 ? -12.931 11.027 29.271 1.00 70.81 85 ILE A O 1
ATOM 720 N N . ALA A 1 86 ? -13.855 9.257 30.297 1.00 66.88 86 ALA A N 1
ATOM 721 C CA . ALA A 1 86 ? -14.003 9.929 31.590 1.00 66.88 86 ALA A CA 1
ATOM 722 C C . ALA A 1 86 ? -12.638 10.250 32.229 1.00 66.88 86 ALA A C 1
ATOM 724 O O . ALA A 1 86 ? -12.459 11.322 32.809 1.00 66.88 86 ALA A O 1
ATOM 725 N N . GLY A 1 87 ? -11.650 9.364 32.056 1.00 65.25 87 GLY A N 1
ATOM 726 C CA . GLY A 1 87 ? -10.272 9.579 32.508 1.00 65.25 87 GLY A CA 1
ATOM 727 C C . GLY A 1 87 ? -9.462 10.505 31.592 1.00 65.25 87 GLY A C 1
ATOM 728 O O . GLY A 1 87 ? -8.635 11.286 32.068 1.00 65.25 87 GLY A O 1
ATOM 729 N N . TRP A 1 88 ? -9.714 10.469 30.280 1.00 61.41 88 TRP A N 1
ATOM 730 C CA . TRP A 1 88 ? -8.937 11.222 29.290 1.00 61.41 88 TRP A CA 1
ATOM 731 C C . TRP A 1 88 ? -9.164 12.731 29.331 1.00 61.41 88 TRP A C 1
ATOM 733 O O . TRP A 1 88 ? -8.216 13.469 29.070 1.00 61.41 88 TRP A O 1
ATOM 743 N N . LYS A 1 89 ? -10.346 13.216 29.748 1.00 56.81 89 LYS A N 1
ATOM 744 C CA . LYS A 1 89 ? -10.623 14.663 29.898 1.00 56.81 89 LYS A CA 1
ATOM 745 C C . LYS A 1 89 ? -9.587 15.414 30.755 1.00 56.81 89 LYS A C 1
ATOM 747 O O . LYS A 1 89 ? -9.412 16.610 30.550 1.00 56.81 89 LYS A O 1
ATOM 752 N N . LYS A 1 90 ? -8.853 14.735 31.650 1.00 57.69 90 LYS A N 1
ATOM 753 C CA . LYS A 1 90 ? -7.778 15.333 32.470 1.00 57.69 90 LYS A CA 1
ATOM 754 C C . LYS A 1 90 ? -6.393 15.399 31.797 1.00 57.69 90 LYS A C 1
ATOM 756 O O . LYS A 1 90 ? -5.520 16.074 32.330 1.00 57.69 90 LYS A O 1
ATOM 761 N N . LYS A 1 91 ? -6.161 14.729 30.657 1.00 56.97 91 LYS A N 1
ATOM 762 C CA . LYS A 1 91 ? -4.832 14.594 30.008 1.00 56.97 91 LYS A CA 1
ATOM 763 C C . LYS A 1 91 ? -4.789 14.991 28.517 1.00 56.97 91 LYS A C 1
ATOM 765 O O . LYS A 1 91 ? -3.794 14.725 27.855 1.00 56.97 91 LYS A O 1
ATOM 770 N N . VAL A 1 92 ? -5.823 15.644 27.971 1.00 55.91 92 VAL A N 1
ATOM 771 C CA . VAL A 1 92 ? -5.935 15.967 26.521 1.00 55.91 92 VAL A CA 1
ATOM 772 C C . VAL A 1 92 ? -4.961 17.060 26.040 1.00 55.91 92 VAL A C 1
ATOM 774 O O . VAL A 1 92 ? -4.685 17.162 24.846 1.00 55.91 92 VAL A O 1
ATOM 777 N N . ILE A 1 93 ? -4.409 17.874 26.944 1.00 57.69 93 ILE A N 1
ATOM 778 C CA . ILE A 1 93 ? -3.559 19.024 26.590 1.00 57.69 93 ILE A CA 1
ATOM 779 C C . ILE A 1 93 ? -2.262 18.621 25.836 1.00 57.69 93 ILE A C 1
ATOM 781 O O . ILE A 1 93 ? -2.004 19.222 24.795 1.00 57.69 93 ILE A O 1
ATOM 785 N N . PRO A 1 94 ? -1.475 17.602 26.245 1.00 63.97 94 PRO A N 1
ATOM 786 C CA . PRO A 1 94 ? -0.233 17.234 25.543 1.00 63.97 94 PRO A CA 1
ATOM 787 C C . PRO A 1 94 ? -0.416 16.542 24.178 1.00 63.97 94 PRO A C 1
ATOM 789 O O . PRO A 1 94 ? 0.445 16.676 23.312 1.00 63.97 94 PRO A O 1
ATOM 792 N N . VAL A 1 95 ? -1.521 15.825 23.937 1.00 66.12 95 VAL A N 1
ATOM 793 C CA . VAL A 1 95 ? -1.698 15.044 22.690 1.00 66.12 95 VAL A CA 1
ATOM 794 C C . VAL A 1 95 ? -1.951 15.949 21.481 1.00 66.12 95 VAL A C 1
ATOM 796 O O . VAL A 1 95 ? -1.452 15.681 20.391 1.00 66.12 95 VAL A O 1
ATOM 799 N N . LYS A 1 96 ? -2.669 17.064 21.670 1.00 74.75 96 LYS A N 1
ATOM 800 C CA . LYS A 1 96 ? -2.889 18.050 20.599 1.00 74.75 96 LYS A CA 1
ATOM 801 C C . LYS A 1 96 ? -1.575 18.665 20.111 1.00 74.75 96 LYS A C 1
ATOM 803 O O . LYS A 1 96 ? -1.398 18.829 18.909 1.00 74.75 96 LYS A O 1
ATOM 808 N N . TRP A 1 97 ? -0.650 18.948 21.029 1.00 81.75 97 TRP A N 1
ATOM 809 C CA . TRP A 1 97 ? 0.672 19.473 20.687 1.00 81.75 97 TRP A CA 1
ATOM 810 C C . TRP A 1 97 ? 1.508 18.472 19.891 1.00 81.75 97 TRP A C 1
ATOM 812 O O . TRP A 1 97 ? 2.137 18.866 18.916 1.00 81.75 97 TRP A O 1
ATOM 822 N N . LEU A 1 98 ? 1.453 17.181 20.229 1.00 76.44 98 LEU A N 1
ATOM 823 C CA . LEU A 1 98 ? 2.156 16.145 19.465 1.00 76.44 98 LEU A CA 1
ATOM 824 C C . LEU A 1 98 ? 1.638 16.016 18.026 1.00 76.44 98 LEU A C 1
ATOM 826 O O . LEU A 1 98 ? 2.443 15.883 17.111 1.00 76.44 98 LEU A O 1
ATOM 830 N N . ILE A 1 99 ? 0.321 16.115 17.809 1.00 81.88 99 ILE A N 1
ATOM 831 C CA . ILE A 1 99 ? -0.258 16.093 16.455 1.00 81.88 99 ILE A CA 1
ATOM 832 C C . ILE A 1 99 ? 0.193 17.321 15.656 1.00 81.88 99 ILE A C 1
ATOM 834 O O . ILE A 1 99 ? 0.587 17.182 14.503 1.00 81.88 99 ILE A O 1
ATOM 838 N N . ILE A 1 100 ? 0.187 18.511 16.264 1.00 87.31 100 ILE A N 1
ATOM 839 C CA . ILE A 1 100 ? 0.643 19.744 15.602 1.00 87.31 100 ILE A CA 1
ATOM 840 C C . ILE A 1 100 ? 2.125 19.641 15.226 1.00 87.31 100 ILE A C 1
ATOM 842 O O . ILE A 1 100 ? 2.485 19.946 14.092 1.00 87.31 100 ILE A O 1
ATOM 846 N N . VAL A 1 101 ? 2.976 19.172 16.144 1.00 88.06 101 VAL A N 1
ATOM 847 C CA . VAL A 1 101 ? 4.409 18.971 15.878 1.00 88.06 101 VAL A CA 1
ATOM 848 C C . VAL A 1 101 ? 4.615 17.947 14.764 1.00 88.06 101 VAL A C 1
ATOM 850 O O . VAL A 1 101 ? 5.399 18.195 13.855 1.00 88.06 101 VAL A O 1
ATOM 853 N N . PHE A 1 102 ? 3.879 16.834 14.781 1.00 86.62 102 PHE A N 1
ATOM 854 C CA . PHE A 1 102 ? 3.958 15.823 13.729 1.00 86.62 102 PHE A CA 1
ATOM 855 C C . PHE A 1 102 ? 3.547 16.379 12.359 1.00 86.62 102 PHE A C 1
ATOM 857 O O . PHE A 1 102 ? 4.258 16.170 11.382 1.00 86.62 102 PHE A O 1
ATOM 864 N N . VAL A 1 103 ? 2.447 17.136 12.283 1.00 91.88 103 VAL A N 1
ATOM 865 C CA . VAL A 1 103 ? 1.998 17.773 11.035 1.00 91.88 103 VAL A CA 1
ATOM 866 C C . VAL A 1 103 ? 3.026 18.787 10.535 1.00 91.88 103 VAL A C 1
ATOM 868 O O . VAL A 1 103 ? 3.332 18.793 9.348 1.00 91.88 103 VAL A O 1
ATOM 871 N N . LEU A 1 104 ? 3.603 19.606 11.420 1.00 92.56 104 LEU A N 1
ATOM 872 C CA . LEU A 1 104 ? 4.652 20.559 11.045 1.00 92.56 104 LEU A CA 1
ATOM 873 C C . LEU A 1 104 ? 5.906 19.857 10.515 1.00 92.56 104 LEU A C 1
ATOM 875 O O . LEU A 1 104 ? 6.458 20.289 9.506 1.00 92.56 104 LEU A O 1
ATOM 879 N N . LEU A 1 105 ? 6.330 18.762 11.150 1.00 86.19 105 LEU A N 1
ATOM 880 C CA . LEU A 1 105 ? 7.459 17.959 10.679 1.00 86.19 105 LEU A CA 1
ATOM 881 C C . LEU A 1 105 ? 7.158 17.300 9.330 1.00 86.19 105 LEU A C 1
ATOM 883 O O . LEU A 1 105 ? 8.004 17.324 8.441 1.00 86.19 105 LEU A O 1
ATOM 887 N N . PHE A 1 106 ? 5.952 16.761 9.155 1.00 87.94 106 PHE A N 1
ATOM 888 C CA . PHE A 1 106 ? 5.541 16.114 7.913 1.00 87.94 106 PHE A CA 1
ATOM 889 C C . PHE A 1 106 ? 5.465 17.112 6.750 1.00 87.94 106 PHE A C 1
ATOM 891 O O . PHE A 1 106 ? 6.040 16.871 5.693 1.00 87.94 106 PHE A O 1
ATOM 898 N N . VAL A 1 107 ? 4.824 18.268 6.954 1.00 89.44 107 VAL A N 1
ATOM 899 C CA . VAL A 1 107 ? 4.744 19.340 5.947 1.00 89.44 107 VAL A CA 1
ATOM 900 C C . VAL A 1 107 ? 6.125 19.921 5.655 1.00 89.44 107 VAL A C 1
ATOM 902 O O . VAL A 1 107 ? 6.451 20.144 4.495 1.00 89.44 107 VAL A O 1
ATOM 905 N N . GLY A 1 108 ? 6.956 20.126 6.680 1.00 90.00 108 GLY A N 1
ATOM 906 C CA . GLY A 1 108 ? 8.330 20.593 6.506 1.00 90.00 108 GLY A CA 1
ATOM 907 C C . GLY A 1 108 ? 9.174 19.615 5.688 1.00 90.00 108 GLY A C 1
ATOM 908 O O . GLY A 1 108 ? 9.857 20.032 4.758 1.00 90.00 108 GLY A O 1
ATOM 909 N N . SER A 1 109 ? 9.084 18.316 5.980 1.00 84.31 109 SER A N 1
ATOM 910 C CA . SER A 1 109 ? 9.778 17.268 5.223 1.00 84.31 109 SER A CA 1
ATOM 911 C C . SER A 1 109 ? 9.287 17.183 3.777 1.00 84.31 109 SER A C 1
ATOM 913 O O . SER A 1 109 ? 10.109 17.138 2.865 1.00 84.31 109 SER A O 1
ATOM 915 N N . ALA A 1 110 ? 7.970 17.226 3.552 1.00 81.69 110 ALA A N 1
ATOM 916 C CA . ALA A 1 110 ? 7.392 17.228 2.210 1.00 81.69 110 ALA A CA 1
ATOM 917 C C . ALA A 1 110 ? 7.788 18.482 1.413 1.00 81.69 110 ALA A C 1
ATOM 919 O O . ALA A 1 110 ? 8.052 18.395 0.217 1.00 81.69 110 ALA A O 1
ATOM 920 N N . TYR A 1 111 ? 7.866 19.642 2.072 1.00 91.75 111 TYR A N 1
ATOM 921 C CA . TYR A 1 111 ? 8.331 20.883 1.458 1.00 91.75 111 TYR A CA 1
ATOM 922 C C . TYR A 1 111 ? 9.803 20.796 1.042 1.00 91.75 111 TYR A C 1
ATOM 924 O O . TYR A 1 111 ? 10.128 21.166 -0.082 1.00 91.75 111 TYR A O 1
ATOM 932 N N . TRP A 1 112 ? 10.675 20.268 1.907 1.00 88.25 112 TRP A N 1
ATOM 933 C CA . TRP A 1 112 ? 12.085 20.039 1.571 1.00 88.25 112 TRP A CA 1
ATOM 934 C C . TRP A 1 112 ? 12.238 19.101 0.372 1.00 88.25 112 TRP A C 1
ATOM 936 O O . TRP A 1 112 ? 12.902 19.461 -0.594 1.00 88.25 112 TRP A O 1
ATOM 946 N N . TYR A 1 113 ? 11.533 17.967 0.380 1.00 79.56 113 TYR A N 1
ATOM 947 C CA . TYR A 1 113 ? 11.514 17.034 -0.749 1.00 79.56 113 TYR A CA 1
ATOM 948 C C . TYR A 1 113 ? 11.025 17.698 -2.046 1.00 79.56 113 TYR A C 1
ATOM 950 O O . TYR A 1 113 ? 11.623 17.548 -3.108 1.00 79.56 113 TYR A O 1
ATOM 958 N N . TYR A 1 114 ? 9.961 18.501 -1.974 1.00 83.44 114 TYR A N 1
ATOM 959 C CA . TYR A 1 114 ? 9.464 19.237 -3.133 1.00 83.44 114 TYR A CA 1
ATOM 960 C C . TYR A 1 114 ? 10.492 20.240 -3.680 1.00 83.44 114 TYR A C 1
ATOM 962 O O . TYR A 1 114 ? 10.641 20.358 -4.897 1.00 83.44 114 TYR A O 1
ATOM 970 N N . VAL A 1 115 ? 11.183 20.980 -2.808 1.00 87.50 115 VAL A N 1
ATOM 971 C CA . VAL A 1 115 ? 12.153 22.007 -3.216 1.00 87.50 115 VAL A CA 1
ATOM 972 C C . VAL A 1 115 ? 13.408 21.396 -3.830 1.00 87.50 115 VAL A C 1
ATOM 974 O O . VAL A 1 115 ? 13.863 21.915 -4.849 1.00 87.50 115 VAL A O 1
ATOM 977 N N . ASP A 1 116 ? 13.939 20.326 -3.242 1.00 80.50 116 ASP A N 1
ATOM 978 C CA . ASP A 1 116 ? 15.207 19.739 -3.680 1.00 80.50 116 ASP A CA 1
ATOM 979 C C . ASP A 1 116 ? 15.018 18.779 -4.854 1.00 80.50 116 ASP A C 1
ATOM 981 O O . ASP A 1 116 ? 15.747 18.876 -5.840 1.00 80.50 116 ASP A O 1
ATOM 985 N N . ASP A 1 117 ? 14.013 17.903 -4.794 1.00 74.50 117 ASP A N 1
ATOM 986 C CA . ASP A 1 117 ? 13.835 16.866 -5.807 1.00 74.50 117 ASP A CA 1
ATOM 987 C C . ASP A 1 117 ? 12.858 17.284 -6.904 1.00 74.50 117 ASP A C 1
ATOM 989 O O . ASP A 1 117 ? 13.149 17.073 -8.067 1.00 74.50 117 ASP A O 1
ATOM 993 N N . ILE A 1 118 ? 11.709 17.901 -6.610 1.00 76.44 118 ILE A N 1
ATOM 994 C CA . ILE A 1 118 ? 10.661 18.109 -7.637 1.00 76.44 118 ILE A CA 1
ATOM 995 C C . ILE A 1 118 ? 10.848 19.427 -8.408 1.00 76.44 118 ILE A C 1
ATOM 997 O O . ILE A 1 118 ? 10.719 19.481 -9.637 1.00 76.44 118 ILE A O 1
ATOM 1001 N N . LYS A 1 119 ? 11.152 20.516 -7.697 1.00 83.81 119 LYS A N 1
ATOM 1002 C CA . LYS A 1 119 ? 11.247 21.875 -8.254 1.00 83.81 119 LYS A CA 1
ATOM 1003 C C . LYS A 1 119 ? 12.265 22.024 -9.400 1.00 83.81 119 LYS A C 1
ATOM 1005 O O . LYS A 1 119 ? 11.939 22.750 -10.346 1.00 83.81 119 LYS A O 1
ATOM 1010 N N . PRO A 1 120 ? 13.448 21.374 -9.391 1.00 78.31 120 PRO A N 1
ATOM 1011 C CA . PRO A 1 120 ? 14.397 21.484 -10.499 1.00 78.31 120 PRO A CA 1
ATOM 1012 C C . PRO A 1 120 ? 13.832 20.956 -11.823 1.00 78.31 120 PRO A C 1
ATOM 1014 O O . PRO A 1 120 ? 14.068 21.556 -12.871 1.00 78.31 120 PRO A O 1
ATOM 1017 N N . TYR A 1 121 ? 13.035 19.882 -11.785 1.00 73.62 121 TYR A N 1
ATOM 1018 C CA . TYR A 1 121 ? 12.427 19.299 -12.985 1.00 73.62 121 TYR A CA 1
ATOM 1019 C C . TYR A 1 121 ? 11.237 20.119 -13.491 1.00 73.62 121 TYR A C 1
ATOM 1021 O O . TYR A 1 121 ? 11.071 20.273 -14.700 1.00 73.62 121 TYR A O 1
ATOM 1029 N N . LEU A 1 122 ? 10.453 20.721 -12.588 1.00 75.50 122 LEU A N 1
ATOM 1030 C CA . LEU A 1 122 ? 9.361 21.628 -12.966 1.00 75.50 122 LEU A CA 1
ATOM 1031 C C . LEU A 1 122 ? 9.867 22.862 -13.720 1.00 75.50 122 LEU A C 1
ATOM 1033 O O . LEU A 1 122 ? 9.230 23.306 -14.671 1.00 75.50 122 LEU A O 1
ATOM 1037 N N . ASN A 1 123 ? 11.023 23.398 -13.324 1.00 66.06 123 ASN A N 1
ATOM 1038 C CA . ASN A 1 123 ? 11.583 24.589 -13.959 1.00 66.06 123 ASN A CA 1
ATOM 1039 C C . ASN A 1 123 ? 12.311 24.276 -15.282 1.00 66.06 123 ASN A C 1
ATOM 1041 O O . ASN A 1 123 ? 12.448 25.150 -16.134 1.00 66.06 123 ASN A O 1
ATOM 1045 N N . LYS A 1 124 ? 12.745 23.024 -15.487 1.00 57.81 124 LYS A N 1
ATOM 1046 C CA . LYS A 1 124 ? 13.414 22.586 -16.725 1.00 57.81 124 LYS A CA 1
ATOM 1047 C C . LYS A 1 124 ? 12.448 22.471 -17.917 1.00 57.81 124 LYS A C 1
ATOM 1049 O O . LYS A 1 124 ? 12.866 22.671 -19.051 1.00 57.81 124 LYS A O 1
ATOM 1054 N N . ASN A 1 125 ? 11.154 22.262 -17.662 1.00 53.09 125 ASN A N 1
ATOM 1055 C CA . ASN A 1 125 ? 10.113 22.138 -18.694 1.00 53.09 125 ASN A CA 1
ATOM 1056 C C . ASN A 1 125 ? 9.496 23.477 -19.158 1.00 53.09 125 ASN A C 1
ATOM 1058 O O . ASN A 1 125 ? 8.540 23.466 -19.928 1.00 53.09 125 ASN A O 1
ATOM 1062 N N . ILE A 1 126 ? 10.021 24.627 -18.712 1.00 56.59 126 ILE A N 1
ATOM 1063 C CA . ILE A 1 126 ? 9.623 25.964 -19.212 1.00 56.59 126 ILE A CA 1
ATOM 1064 C C . ILE A 1 126 ? 10.615 26.473 -20.286 1.00 56.59 126 ILE A C 1
ATOM 1066 O O . ILE A 1 126 ? 10.484 27.578 -20.808 1.00 56.59 126 ILE A O 1
ATOM 1070 N N . GLY A 1 127 ? 11.599 25.657 -20.679 1.00 57.62 127 GLY A N 1
ATOM 1071 C CA . GLY A 1 127 ? 12.264 25.828 -21.971 1.00 57.62 127 GLY A CA 1
ATOM 1072 C C . GLY A 1 127 ? 11.304 25.443 -23.104 1.00 57.62 127 GLY A C 1
ATOM 1073 O O . GLY A 1 127 ? 10.481 24.547 -22.910 1.00 57.62 127 GLY A O 1
ATOM 1074 N N . PRO A 1 128 ? 11.358 26.096 -24.280 1.00 53.56 128 PRO A N 1
ATOM 1075 C CA . PRO A 1 128 ? 10.547 25.674 -25.413 1.00 53.56 128 PRO A CA 1
ATOM 1076 C C . PRO A 1 128 ? 10.850 24.200 -25.701 1.00 53.56 128 PRO A C 1
ATOM 1078 O O . PRO A 1 128 ? 12.012 23.817 -25.831 1.00 53.56 128 PRO A O 1
ATOM 1081 N N . VAL A 1 129 ? 9.794 23.388 -25.753 1.00 55.62 129 VAL A N 1
ATOM 1082 C CA . VAL A 1 129 ? 9.800 21.970 -26.133 1.00 55.62 129 VAL A CA 1
ATOM 1083 C C . VAL A 1 129 ? 10.341 21.862 -27.563 1.00 55.62 129 VAL A C 1
ATOM 1085 O O . VAL A 1 129 ? 9.589 21.851 -28.530 1.00 55.62 129 VAL A O 1
ATOM 1088 N N . ILE A 1 130 ? 11.663 21.893 -27.708 1.00 56.16 130 ILE A N 1
ATOM 1089 C CA . ILE A 1 130 ? 12.372 21.746 -28.987 1.00 56.16 130 ILE A CA 1
ATOM 1090 C C . ILE A 1 130 ? 13.014 20.351 -29.069 1.00 56.16 130 ILE A C 1
ATOM 1092 O O . ILE A 1 130 ? 13.298 19.872 -30.159 1.00 56.16 130 ILE A O 1
ATOM 1096 N N . GLU A 1 131 ? 13.156 19.640 -27.947 1.00 54.62 131 GLU A N 1
ATOM 1097 C CA . GLU A 1 131 ? 13.926 18.389 -27.877 1.00 54.62 131 GLU A CA 1
ATOM 1098 C C . GLU A 1 131 ? 13.161 17.126 -28.326 1.00 54.62 131 GLU A C 1
ATOM 1100 O O . GLU A 1 131 ? 13.768 16.073 -28.473 1.00 54.62 131 GLU A O 1
ATOM 1105 N N . ASP A 1 132 ? 11.858 17.216 -28.624 1.00 59.75 132 ASP A N 1
ATOM 1106 C CA . ASP A 1 132 ? 11.052 16.043 -29.025 1.00 59.75 132 ASP A CA 1
ATOM 1107 C C . ASP A 1 132 ? 10.627 16.043 -30.509 1.00 59.75 132 ASP A C 1
ATOM 1109 O O . ASP A 1 132 ? 9.998 15.102 -30.993 1.00 59.75 132 ASP A O 1
ATOM 1113 N N . GLN A 1 133 ? 10.995 17.070 -31.291 1.00 66.94 133 GLN A N 1
ATOM 1114 C CA . GLN A 1 133 ? 10.755 17.018 -32.741 1.00 66.94 133 GLN A CA 1
ATOM 1115 C C . GLN A 1 133 ? 11.645 15.986 -33.436 1.00 66.94 133 GLN A C 1
ATOM 1117 O O . GLN A 1 133 ? 11.182 15.335 -34.372 1.00 66.94 133 GLN A O 1
ATOM 1122 N N . ASP A 1 134 ? 12.882 15.795 -32.977 1.00 76.38 134 ASP A N 1
ATOM 1123 C CA . ASP A 1 134 ? 13.797 14.830 -33.591 1.00 76.38 134 ASP A CA 1
ATOM 1124 C C . ASP A 1 134 ? 13.416 13.383 -33.262 1.00 76.38 134 ASP A C 1
ATOM 1126 O O . ASP A 1 134 ? 13.503 12.522 -34.139 1.00 76.38 134 ASP A O 1
ATOM 1130 N N . PHE A 1 135 ? 12.903 13.112 -32.057 1.00 79.31 135 PHE A N 1
ATOM 1131 C CA . PHE A 1 135 ? 12.397 11.786 -31.693 1.00 79.31 135 PHE A CA 1
ATOM 1132 C C . PHE A 1 135 ? 11.125 11.431 -32.475 1.00 79.31 135 PHE A C 1
ATOM 1134 O O . PHE A 1 135 ? 11.051 10.354 -33.071 1.00 79.31 135 PHE A O 1
ATOM 1141 N N . ILE A 1 136 ? 10.162 12.358 -32.582 1.00 78.00 136 ILE A N 1
ATOM 1142 C CA . ILE A 1 136 ? 8.968 12.158 -33.420 1.00 78.00 136 ILE A CA 1
ATOM 1143 C C . ILE A 1 136 ? 9.365 11.997 -34.895 1.00 78.00 136 ILE A C 1
ATOM 1145 O O . ILE A 1 136 ? 8.845 11.119 -35.587 1.00 78.00 136 ILE A O 1
ATOM 1149 N N . ARG A 1 137 ? 10.329 12.785 -35.389 1.00 83.56 137 ARG A N 1
ATOM 1150 C CA . ARG A 1 137 ? 10.836 12.664 -36.763 1.00 83.56 137 ARG A CA 1
ATOM 1151 C C . ARG A 1 137 ? 11.496 11.305 -37.000 1.00 83.56 137 ARG A C 1
ATOM 1153 O O . ARG A 1 137 ? 11.242 10.702 -38.041 1.00 83.56 137 ARG A O 1
ATOM 1160 N N . GLN A 1 138 ? 12.279 10.795 -36.049 1.00 88.06 138 GLN A N 1
ATOM 1161 C CA . GLN A 1 138 ? 12.850 9.451 -36.141 1.00 88.06 138 GLN A CA 1
ATOM 1162 C C . GLN A 1 138 ? 11.772 8.364 -36.115 1.00 88.06 138 GLN A C 1
ATOM 1164 O O . GLN A 1 138 ? 11.824 7.466 -36.952 1.00 88.06 138 GLN A O 1
ATOM 1169 N N . GLN A 1 139 ? 10.754 8.458 -35.254 1.00 87.50 139 GLN A N 1
ATOM 1170 C CA . GLN A 1 139 ? 9.663 7.475 -35.248 1.00 87.50 139 GLN A CA 1
ATOM 1171 C C . GLN A 1 139 ? 8.903 7.420 -36.579 1.00 87.50 139 GLN A C 1
ATOM 1173 O O . GLN A 1 139 ? 8.597 6.329 -37.063 1.00 87.50 139 GLN A O 1
ATOM 1178 N N . VAL A 1 140 ? 8.640 8.573 -37.201 1.00 92.06 140 VAL A N 1
ATOM 1179 C CA . VAL A 1 140 ? 7.969 8.633 -38.510 1.00 92.06 140 VAL A CA 1
ATOM 1180 C C . VAL A 1 140 ? 8.834 8.010 -39.611 1.00 92.06 140 VAL A C 1
ATOM 1182 O O . VAL A 1 140 ? 8.308 7.305 -40.473 1.00 92.06 140 VAL A O 1
ATOM 1185 N N . ILE A 1 141 ? 10.156 8.222 -39.578 1.00 94.44 141 ILE A N 1
ATOM 1186 C CA . ILE A 1 141 ? 11.092 7.589 -40.524 1.00 94.44 141 ILE A CA 1
ATOM 1187 C C . ILE A 1 141 ? 11.066 6.064 -40.353 1.00 94.44 141 ILE A C 1
ATOM 1189 O O . ILE A 1 141 ? 10.854 5.345 -41.327 1.00 94.44 141 ILE A O 1
ATOM 1193 N N . TRP A 1 142 ? 11.162 5.576 -39.115 1.00 92.44 142 TRP A N 1
ATOM 1194 C CA . TRP A 1 142 ? 11.153 4.143 -38.803 1.00 92.44 142 TRP A CA 1
ATOM 1195 C C . TRP A 1 142 ? 9.830 3.448 -39.154 1.00 92.44 142 TRP A C 1
ATOM 1197 O O . TRP A 1 142 ? 9.816 2.262 -39.486 1.00 92.44 142 TRP A O 1
ATOM 1207 N N . GLN A 1 143 ? 8.691 4.142 -39.062 1.00 94.69 143 GLN A N 1
ATOM 1208 C CA . GLN A 1 143 ? 7.424 3.592 -39.556 1.00 94.69 143 GLN A CA 1
ATOM 1209 C C . GLN A 1 143 ? 7.418 3.471 -41.079 1.00 94.69 143 GLN A C 1
ATOM 1211 O O . GLN A 1 143 ? 7.034 2.425 -41.595 1.00 94.69 143 GLN A O 1
ATOM 1216 N N . ARG A 1 144 ? 7.894 4.497 -41.791 1.00 96.06 144 ARG A N 1
ATOM 1217 C CA . ARG A 1 144 ? 7.906 4.500 -43.257 1.00 96.06 144 ARG A CA 1
ATOM 1218 C C . ARG A 1 144 ? 8.828 3.422 -43.833 1.00 96.06 144 ARG A C 1
ATOM 1220 O O . ARG A 1 144 ? 8.475 2.802 -44.830 1.00 96.06 144 ARG A O 1
ATOM 1227 N N . GLU A 1 145 ? 9.978 3.178 -43.207 1.00 95.50 145 GLU A N 1
ATOM 1228 C CA . GLU A 1 145 ? 10.895 2.105 -43.616 1.00 95.50 145 GLU A CA 1
ATOM 1229 C C . GLU A 1 145 ? 10.258 0.719 -43.449 1.00 95.50 145 GLU A C 1
ATOM 1231 O O . GLU A 1 145 ? 10.320 -0.094 -44.369 1.00 95.50 145 GLU A O 1
ATOM 1236 N N . ARG A 1 146 ? 9.548 0.472 -42.337 1.00 95.12 146 ARG A N 1
ATOM 1237 C CA . ARG A 1 146 ? 8.810 -0.788 -42.137 1.00 95.12 146 ARG A CA 1
ATOM 1238 C C . ARG A 1 146 ? 7.694 -0.988 -43.158 1.00 95.12 146 ARG A C 1
ATOM 1240 O O . ARG A 1 146 ? 7.568 -2.080 -43.700 1.00 95.12 146 ARG A O 1
ATOM 1247 N N . GLU A 1 147 ? 6.926 0.057 -43.461 1.00 94.69 147 GLU A N 1
ATOM 1248 C CA . GLU A 1 147 ? 5.888 -0.003 -44.499 1.00 94.69 147 GLU A CA 1
ATOM 1249 C C . GLU A 1 147 ? 6.486 -0.293 -45.885 1.00 94.69 147 GLU A C 1
ATOM 1251 O O . GLU A 1 147 ? 5.921 -1.069 -46.656 1.00 94.69 147 GLU A O 1
ATOM 1256 N N . GLN A 1 148 ? 7.651 0.284 -46.203 1.00 95.06 148 GLN A N 1
ATOM 1257 C CA . GLN A 1 148 ? 8.358 -0.009 -47.451 1.00 95.06 148 GLN A CA 1
ATOM 1258 C C . GLN A 1 148 ? 8.881 -1.448 -47.504 1.00 95.06 148 GLN A C 1
ATOM 1260 O O . GLN A 1 148 ? 8.739 -2.099 -48.539 1.00 95.06 148 GLN A O 1
ATOM 1265 N N . GLU A 1 149 ? 9.447 -1.968 -46.414 1.00 94.62 149 GLU A N 1
ATOM 1266 C CA . GLU 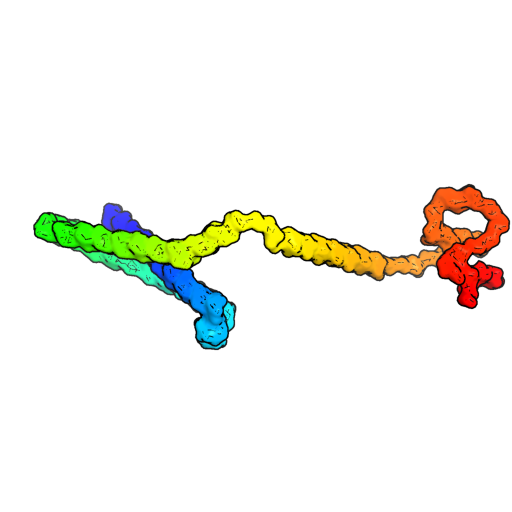A 1 149 ? 9.897 -3.362 -46.343 1.00 94.62 149 GLU A CA 1
ATOM 1267 C C . GLU A 1 149 ? 8.734 -4.354 -46.468 1.00 94.62 149 GLU A C 1
ATOM 1269 O O . GLU A 1 149 ? 8.849 -5.353 -47.181 1.00 94.62 149 GLU A O 1
ATOM 1274 N N . GLU A 1 150 ? 7.599 -4.081 -45.820 1.00 94.00 150 GLU A N 1
ATOM 1275 C CA . GLU A 1 150 ? 6.391 -4.904 -45.932 1.00 94.00 150 GLU A CA 1
ATOM 1276 C C . GLU A 1 150 ? 5.811 -4.867 -47.351 1.00 94.00 150 GLU A C 1
ATOM 1278 O O . GLU A 1 150 ? 5.477 -5.919 -47.905 1.00 94.00 150 GLU A O 1
ATOM 1283 N N . ALA A 1 151 ? 5.770 -3.690 -47.984 1.00 90.06 151 ALA A N 1
ATOM 1284 C CA . ALA A 1 151 ? 5.360 -3.556 -49.378 1.00 90.06 151 ALA A CA 1
ATOM 1285 C C . ALA A 1 151 ? 6.281 -4.360 -50.309 1.00 90.06 151 ALA A C 1
ATOM 1287 O O . ALA A 1 151 ? 5.792 -5.124 -51.143 1.00 90.06 151 ALA A O 1
ATOM 1288 N N . LEU A 1 152 ? 7.604 -4.264 -50.131 1.00 89.19 152 LEU A N 1
ATOM 1289 C CA . LEU A 1 152 ? 8.578 -5.007 -50.932 1.00 89.19 152 LEU A CA 1
ATOM 1290 C C . LEU A 1 152 ? 8.424 -6.526 -50.752 1.00 89.19 152 LEU A C 1
ATOM 1292 O O . LEU A 1 152 ? 8.433 -7.269 -51.736 1.00 89.19 152 LEU A O 1
ATOM 1296 N N . ARG A 1 153 ? 8.212 -6.990 -49.510 1.00 88.31 153 ARG A N 1
ATOM 1297 C CA . ARG A 1 153 ? 7.937 -8.405 -49.214 1.00 88.31 153 ARG A CA 1
ATOM 1298 C C . ARG A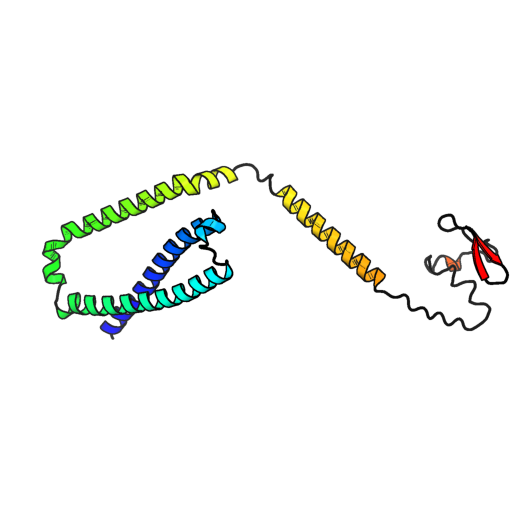 1 153 ? 6.652 -8.885 -49.878 1.00 88.31 153 ARG A C 1
ATOM 1300 O O . ARG A 1 153 ? 6.654 -9.978 -50.440 1.00 88.31 153 ARG A O 1
ATOM 1307 N N . SER A 1 154 ? 5.591 -8.077 -49.862 1.00 85.19 154 SER A N 1
ATOM 1308 C CA . SER A 1 154 ? 4.312 -8.423 -50.497 1.00 85.19 154 SER A CA 1
ATOM 1309 C C . SER A 1 154 ? 4.441 -8.601 -52.015 1.00 85.19 154 SER A C 1
ATOM 1311 O O . SER A 1 154 ? 3.887 -9.549 -52.565 1.00 85.19 154 SER A O 1
ATOM 1313 N N . VAL A 1 155 ? 5.253 -7.765 -52.673 1.00 79.88 155 VAL A N 1
ATOM 1314 C CA . VAL A 1 155 ? 5.534 -7.864 -54.114 1.00 79.88 155 VAL A CA 1
ATOM 1315 C C . VAL A 1 155 ? 6.401 -9.085 -54.421 1.00 79.88 155 VAL A C 1
ATOM 1317 O O . VAL A 1 155 ? 6.128 -9.790 -55.385 1.00 79.88 155 VAL A O 1
ATOM 1320 N N . SER A 1 156 ? 7.405 -9.388 -53.588 1.00 75.38 156 SER A N 1
ATOM 1321 C CA . SER A 1 156 ? 8.233 -10.590 -53.774 1.00 75.38 156 SER A CA 1
ATOM 1322 C C . SER A 1 156 ? 7.497 -11.905 -53.496 1.00 75.38 156 SER A C 1
ATOM 1324 O O . SER A 1 156 ? 7.862 -12.934 -54.054 1.00 75.38 156 SER A O 1
ATOM 1326 N N . ALA A 1 157 ? 6.472 -11.883 -52.637 1.00 71.94 157 ALA A N 1
ATOM 1327 C CA . ALA A 1 157 ? 5.681 -13.062 -52.285 1.00 71.94 157 ALA A CA 1
ATOM 1328 C C . ALA A 1 157 ? 4.587 -13.374 -53.318 1.00 71.94 157 ALA A C 1
ATOM 1330 O O . ALA A 1 157 ? 4.009 -14.460 -53.296 1.00 71.94 157 ALA A O 1
ATOM 1331 N N . GLN A 1 158 ? 4.300 -12.443 -54.229 1.00 63.31 158 GLN A N 1
ATOM 1332 C CA . GLN A 1 158 ? 3.421 -12.692 -55.357 1.00 63.31 158 GLN A CA 1
ATOM 1333 C C . GLN A 1 158 ? 4.218 -13.419 -56.447 1.00 63.31 158 GLN A C 1
ATOM 1335 O O . GLN A 1 158 ? 4.678 -12.816 -57.414 1.00 63.31 158 GLN A O 1
ATOM 1340 N N . GLU A 1 159 ? 4.401 -14.731 -56.265 1.00 58.00 159 GLU A N 1
ATOM 1341 C CA . GLU A 1 159 ? 4.827 -15.631 -57.337 1.00 58.00 159 GLU A CA 1
ATOM 1342 C C . GLU A 1 159 ? 3.949 -15.359 -58.560 1.00 58.00 159 GLU A C 1
ATOM 1344 O O . GLU A 1 159 ? 2.732 -15.559 -58.535 1.00 58.00 159 GLU A O 1
ATOM 1349 N N . ILE A 1 160 ? 4.569 -14.854 -59.627 1.00 54.66 160 ILE A N 1
ATOM 1350 C CA . ILE A 1 160 ? 3.949 -14.755 -60.942 1.00 54.66 160 ILE A CA 1
ATOM 1351 C C . ILE A 1 160 ? 3.561 -16.191 -61.306 1.00 54.66 160 ILE A C 1
ATOM 1353 O O . ILE A 1 160 ? 4.463 -17.020 -61.438 1.00 54.66 160 ILE A O 1
ATOM 1357 N N . PRO A 1 161 ? 2.267 -16.534 -61.446 1.00 48.56 161 PRO A N 1
ATOM 1358 C CA . PRO A 1 161 ? 1.900 -17.862 -61.894 1.00 48.56 161 PRO A CA 1
ATOM 1359 C C . PRO A 1 161 ? 2.388 -18.005 -63.336 1.00 48.56 161 PRO A C 1
ATOM 1361 O O . PRO A 1 161 ? 1.758 -17.528 -64.281 1.00 48.56 161 PRO A O 1
ATOM 1364 N N . GLU A 1 162 ? 3.541 -18.650 -63.497 1.00 52.16 162 GLU A N 1
ATOM 1365 C CA . GLU A 1 162 ? 4.089 -19.095 -64.771 1.00 52.16 162 GLU A CA 1
ATOM 1366 C C . GLU A 1 162 ? 3.180 -20.204 -65.313 1.00 52.16 162 GLU A C 1
ATOM 1368 O O . GLU A 1 162 ? 3.415 -21.405 -65.192 1.00 52.16 162 GLU A O 1
ATOM 1373 N N . LYS A 1 163 ? 2.042 -19.794 -65.867 1.00 47.19 163 LYS A N 1
ATOM 1374 C CA . LYS A 1 163 ? 1.221 -20.658 -66.704 1.00 47.19 163 LYS A CA 1
ATOM 1375 C C . LYS A 1 163 ? 0.560 -19.843 -67.804 1.00 47.19 163 LYS A C 1
ATOM 1377 O O . LYS A 1 163 ? -0.661 -19.787 -67.922 1.00 47.19 163 LYS A O 1
ATOM 1382 N N . LEU A 1 164 ? 1.390 -19.231 -68.650 1.00 46.41 164 LEU A N 1
ATOM 1383 C CA . LEU A 1 164 ? 0.967 -18.917 -70.011 1.00 46.41 164 LEU A CA 1
ATOM 1384 C C . LEU A 1 164 ? 0.941 -20.228 -70.805 1.00 46.41 164 LEU A C 1
ATOM 1386 O O . LEU A 1 164 ? 1.946 -20.685 -71.341 1.00 46.41 164 LEU A O 1
ATOM 1390 N N . VAL A 1 165 ? -0.231 -20.859 -70.843 1.00 44.53 165 VAL A N 1
ATOM 1391 C CA . VAL A 1 165 ? -0.546 -21.866 -71.857 1.00 44.53 165 VAL A CA 1
ATOM 1392 C C . VAL A 1 165 ? -0.897 -21.098 -73.127 1.00 44.53 165 VAL A C 1
ATOM 1394 O O . VAL A 1 165 ? -2.020 -20.621 -73.278 1.00 44.53 165 VAL A O 1
ATOM 1397 N N . CYS A 1 166 ? 0.076 -20.937 -74.018 1.00 39.47 166 CYS A N 1
ATOM 1398 C CA . CYS A 1 166 ? -0.167 -20.438 -75.365 1.00 39.47 166 CYS A CA 1
ATOM 1399 C C . CYS A 1 166 ? -0.769 -21.577 -76.192 1.00 39.47 166 CYS A C 1
ATOM 1401 O O . CYS A 1 166 ? -0.121 -22.600 -76.409 1.00 39.47 166 CYS A O 1
ATOM 1403 N N . ASN A 1 167 ? -2.019 -21.421 -76.619 1.00 42.97 167 ASN A N 1
ATOM 1404 C CA . ASN A 1 167 ? -2.649 -22.314 -77.580 1.00 42.97 167 ASN A CA 1
ATOM 1405 C C . ASN A 1 167 ? -2.782 -21.534 -78.893 1.00 42.97 167 ASN A C 1
ATOM 1407 O O . ASN A 1 167 ? -3.535 -20.565 -78.936 1.00 42.97 167 ASN A O 1
ATOM 1411 N N . THR A 1 168 ? -2.058 -21.981 -79.923 1.00 49.88 168 THR A N 1
ATOM 1412 C CA . THR A 1 168 ? -1.937 -21.464 -81.307 1.00 49.88 168 THR A CA 1
ATOM 1413 C C . THR A 1 168 ? -0.756 -20.525 -81.618 1.00 49.88 168 THR A C 1
ATOM 1415 O O . THR A 1 168 ? -0.434 -19.595 -80.880 1.00 49.88 168 THR A O 1
ATOM 1418 N N . ASP A 1 169 ? -0.111 -20.801 -82.760 1.00 50.94 169 ASP A N 1
ATOM 1419 C CA . ASP A 1 169 ? 1.204 -20.290 -83.193 1.00 50.94 169 ASP A CA 1
ATOM 1420 C C . ASP A 1 169 ? 1.255 -18.790 -83.551 1.00 50.94 169 ASP A C 1
ATOM 1422 O O . ASP A 1 169 ? 2.335 -18.257 -83.794 1.00 50.94 169 ASP A O 1
ATOM 1426 N N . ASN A 1 170 ? 0.123 -18.078 -83.541 1.00 52.34 170 ASN A N 1
ATOM 1427 C CA . ASN A 1 170 ? 0.065 -16.660 -83.926 1.00 52.34 170 ASN A CA 1
ATOM 1428 C C . ASN A 1 170 ? -0.097 -15.673 -82.754 1.00 52.34 170 ASN A C 1
ATOM 1430 O O . ASN A 1 170 ? 0.062 -14.472 -82.964 1.00 52.34 170 ASN A O 1
ATOM 1434 N N . ASP A 1 171 ? -0.339 -16.140 -81.523 1.00 45.22 171 ASP A N 1
ATOM 1435 C CA . ASP A 1 171 ? -0.590 -15.252 -80.370 1.00 45.22 171 ASP A CA 1
ATOM 1436 C C . ASP A 1 171 ? 0.662 -14.955 -79.517 1.00 45.22 171 ASP A C 1
ATOM 1438 O O . ASP A 1 171 ? 0.678 -14.006 -78.725 1.00 45.22 171 ASP A O 1
ATOM 1442 N N . CYS A 1 172 ? 1.753 -15.711 -79.697 1.00 44.94 172 CYS A N 1
ATOM 1443 C CA . CYS A 1 172 ? 2.965 -15.583 -78.874 1.00 44.94 172 CYS A CA 1
ATOM 1444 C C . CYS A 1 172 ? 3.743 -14.277 -79.083 1.00 44.94 172 CYS A C 1
ATOM 1446 O O . CYS A 1 172 ? 4.423 -13.820 -78.164 1.00 44.94 172 CYS A O 1
ATOM 1448 N N . VAL A 1 173 ? 3.651 -13.652 -80.258 1.00 46.47 173 VAL A N 1
ATOM 1449 C CA . VAL A 1 173 ? 4.452 -12.452 -80.555 1.00 46.47 173 VAL A CA 1
ATOM 1450 C C . VAL A 1 173 ? 3.871 -11.206 -79.877 1.00 46.47 173 VAL A C 1
ATOM 1452 O O . VAL A 1 173 ? 4.614 -10.298 -79.511 1.00 46.47 173 VAL A O 1
ATOM 1455 N N . LEU A 1 174 ? 2.557 -11.163 -79.632 1.00 44.03 174 LEU A N 1
ATOM 1456 C CA . LEU A 1 174 ? 1.911 -9.948 -79.134 1.00 44.03 174 LEU A CA 1
ATOM 1457 C C . LEU A 1 174 ? 1.975 -9.806 -77.604 1.00 44.03 174 LEU A C 1
ATOM 1459 O O . LEU A 1 174 ? 2.062 -8.692 -77.087 1.00 44.03 174 LEU A O 1
ATOM 1463 N N . TRP A 1 175 ? 1.942 -10.915 -76.859 1.00 42.94 175 TRP A N 1
ATOM 1464 C CA . TRP A 1 175 ? 1.782 -10.860 -75.399 1.00 42.94 175 TRP A CA 1
ATOM 1465 C C . TRP A 1 175 ? 3.083 -10.703 -74.613 1.00 42.94 175 TRP A C 1
ATOM 1467 O O . TRP A 1 175 ? 3.079 -10.038 -73.576 1.00 42.94 175 TRP A O 1
ATOM 1477 N N . LEU A 1 176 ? 4.206 -11.220 -75.118 1.00 44.69 176 LEU A N 1
ATOM 1478 C CA . LEU A 1 176 ? 5.502 -11.048 -74.450 1.00 44.69 176 LEU A CA 1
ATOM 1479 C C . LEU A 1 176 ? 6.008 -9.597 -74.504 1.00 44.69 176 LEU A C 1
ATOM 1481 O O . LEU A 1 176 ? 6.701 -9.165 -73.588 1.00 44.69 176 LEU A O 1
ATOM 1485 N N . CYS A 1 177 ? 5.589 -8.805 -75.497 1.00 42.00 177 CYS A N 1
ATOM 1486 C CA . CYS A 1 177 ? 5.864 -7.364 -75.527 1.00 42.00 177 CYS A CA 1
ATOM 1487 C C . CYS A 1 177 ? 4.836 -6.527 -74.743 1.00 42.00 177 CYS A C 1
ATOM 1489 O O . CYS A 1 177 ? 5.165 -5.438 -74.275 1.00 42.00 177 CYS A O 1
ATOM 1491 N N . ALA A 1 178 ? 3.602 -7.013 -74.567 1.00 43.06 178 ALA A N 1
ATOM 1492 C CA . ALA A 1 178 ? 2.528 -6.262 -73.907 1.00 43.06 178 ALA A CA 1
ATOM 1493 C C . ALA A 1 178 ? 2.552 -6.345 -72.369 1.00 43.06 178 ALA A C 1
ATOM 1495 O O . ALA A 1 178 ? 1.911 -5.528 -71.705 1.00 43.06 178 ALA A O 1
ATOM 1496 N N . GLY A 1 179 ? 3.309 -7.284 -71.790 1.00 43.00 179 GLY A N 1
ATOM 1497 C CA . GLY A 1 179 ? 3.395 -7.501 -70.340 1.00 43.00 179 GLY A CA 1
ATOM 1498 C C . GLY A 1 179 ? 3.922 -6.321 -69.510 1.00 43.00 179 GLY A C 1
ATOM 1499 O O . GLY A 1 179 ? 3.839 -6.372 -68.287 1.00 43.00 179 GLY A O 1
ATOM 1500 N N . ALA A 1 180 ? 4.417 -5.249 -70.139 1.00 45.00 180 ALA A N 1
ATOM 1501 C CA . ALA A 1 180 ? 4.923 -4.067 -69.439 1.00 45.00 180 ALA A CA 1
ATOM 1502 C C . ALA A 1 180 ? 4.156 -2.759 -69.715 1.00 45.00 180 ALA A C 1
ATOM 1504 O O . ALA A 1 180 ? 4.422 -1.767 -69.037 1.00 45.00 180 ALA A O 1
ATOM 1505 N N . LEU A 1 181 ? 3.209 -2.697 -70.663 1.00 45.66 181 LEU A N 1
ATOM 1506 C CA . LEU A 1 181 ? 2.576 -1.424 -71.040 1.00 45.66 181 LEU A CA 1
ATOM 1507 C C . LEU A 1 181 ? 1.071 -1.563 -71.333 1.00 45.66 181 LEU A C 1
ATOM 1509 O O . LEU A 1 181 ? 0.634 -2.293 -72.215 1.00 45.66 181 LEU A O 1
ATOM 1513 N N . ASN A 1 182 ? 0.300 -0.810 -70.546 1.00 46.16 182 ASN A N 1
ATOM 1514 C CA . ASN A 1 182 ? -1.137 -0.520 -70.590 1.00 46.16 182 ASN A CA 1
ATOM 1515 C C . ASN A 1 182 ? -1.894 -0.926 -71.885 1.00 46.16 182 ASN A C 1
ATOM 1517 O O . ASN A 1 182 ? -1.586 -0.456 -72.981 1.00 46.16 182 ASN A O 1
ATOM 1521 N N . LYS A 1 183 ? -2.979 -1.710 -71.734 1.00 51.38 183 LYS A N 1
ATOM 1522 C CA . LYS A 1 183 ? -3.854 -2.264 -72.800 1.00 51.38 183 LYS A CA 1
ATOM 1523 C C . LYS A 1 183 ? -4.340 -1.261 -73.857 1.00 51.38 183 LYS A C 1
ATOM 1525 O O . LYS A 1 183 ? -4.737 -1.676 -74.944 1.00 51.38 183 LYS A O 1
ATOM 1530 N N . GLN A 1 184 ? -4.363 0.035 -73.551 1.00 53.47 184 GLN A N 1
ATOM 1531 C CA . GLN A 1 184 ? -4.778 1.069 -74.503 1.00 53.47 184 GLN A CA 1
ATOM 1532 C C . GLN A 1 184 ? -3.740 1.333 -75.606 1.00 53.47 184 GLN A C 1
ATOM 1534 O O . GLN A 1 184 ? -4.133 1.701 -76.707 1.00 53.47 184 GLN A O 1
ATOM 1539 N N . TRP A 1 185 ? -2.451 1.084 -75.358 1.00 53.91 185 TRP A N 1
ATOM 1540 C CA . TRP A 1 185 ? -1.372 1.376 -76.312 1.00 53.91 185 TRP A CA 1
ATOM 1541 C C . TRP A 1 185 ? -1.274 0.347 -77.448 1.00 53.91 185 TRP A C 1
ATOM 1543 O O . TRP A 1 185 ? -1.006 0.697 -78.597 1.00 53.91 185 TRP A O 1
ATOM 1553 N N . ALA A 1 186 ? -1.573 -0.921 -77.152 1.00 52.69 186 ALA A N 1
ATOM 1554 C CA . ALA A 1 186 ? -1.512 -2.017 -78.123 1.00 52.69 186 ALA A CA 1
ATOM 1555 C C . ALA A 1 186 ? -2.529 -1.880 -79.272 1.00 52.69 186 ALA A C 1
ATOM 1557 O O . ALA A 1 186 ? -2.323 -2.433 -80.345 1.00 52.69 186 ALA A O 1
ATOM 1558 N N . LYS A 1 187 ? -3.621 -1.126 -79.078 1.00 52.56 187 LYS A N 1
ATOM 1559 C CA . LYS A 1 187 ? -4.636 -0.908 -80.124 1.00 52.56 187 LYS A CA 1
ATOM 1560 C C . LYS A 1 187 ? -4.249 0.158 -81.152 1.00 52.56 187 LYS A C 1
ATOM 1562 O O . LYS A 1 187 ? -4.908 0.251 -82.180 1.00 52.56 187 LYS A O 1
ATOM 1567 N N . SER A 1 188 ? -3.225 0.964 -80.872 1.00 52.66 188 SER A N 1
ATOM 1568 C CA . SER A 1 188 ? -2.801 2.086 -81.720 1.00 52.66 188 SER A CA 1
ATOM 1569 C C . SER A 1 188 ? -1.443 1.882 -82.398 1.00 52.66 188 SER A C 1
ATOM 1571 O O . SER A 1 188 ? -1.009 2.762 -83.138 1.00 52.66 188 SER A O 1
ATOM 1573 N N . ALA A 1 189 ? -0.757 0.762 -82.150 1.00 48.41 189 ALA A N 1
ATOM 1574 C CA . ALA A 1 189 ? 0.554 0.499 -82.737 1.00 48.41 189 ALA A CA 1
ATOM 1575 C C . ALA A 1 189 ? 0.427 -0.002 -84.195 1.00 48.41 189 ALA A C 1
ATOM 1577 O O . ALA A 1 189 ? -0.383 -0.895 -84.457 1.00 48.41 189 ALA A O 1
ATOM 1578 N N . PRO A 1 190 ? 1.193 0.557 -85.150 1.00 49.44 190 PRO A N 1
ATOM 1579 C CA . PRO A 1 190 ? 1.201 0.094 -86.535 1.00 49.44 190 PRO A CA 1
ATOM 1580 C C . PRO A 1 190 ? 1.838 -1.306 -86.658 1.00 49.44 190 PRO A C 1
ATOM 1582 O O . PRO A 1 190 ? 2.741 -1.628 -85.886 1.00 49.44 190 PRO A O 1
ATOM 1585 N N . PRO A 1 191 ? 1.404 -2.130 -87.632 1.00 52.91 191 PRO A N 1
ATOM 1586 C CA . PRO A 1 191 ? 1.783 -3.545 -87.733 1.00 52.91 191 PRO A CA 1
ATOM 1587 C C . PRO A 1 191 ? 3.277 -3.801 -87.996 1.00 52.91 191 PRO A C 1
ATOM 1589 O O . PRO A 1 191 ? 3.754 -4.893 -87.706 1.00 52.91 191 PRO A O 1
ATOM 1592 N N . ASP A 1 192 ? 4.024 -2.798 -88.465 1.00 50.72 192 ASP A N 1
ATOM 1593 C CA . ASP A 1 192 ? 5.395 -2.984 -88.962 1.00 50.72 192 ASP A CA 1
ATOM 1594 C C . ASP A 1 192 ? 6.471 -2.279 -88.111 1.00 50.72 192 ASP A C 1
ATOM 1596 O O . ASP A 1 192 ? 7.573 -2.002 -88.589 1.00 50.72 192 ASP A O 1
ATOM 1600 N N . SER A 1 193 ? 6.186 -1.936 -86.849 1.00 45.12 193 SER A N 1
ATOM 1601 C CA . SER A 1 193 ? 7.181 -1.248 -86.013 1.00 45.12 193 SER A CA 1
ATOM 1602 C C . SER A 1 193 ? 8.274 -2.204 -85.498 1.00 45.12 193 SER A C 1
ATOM 1604 O O . SER A 1 193 ? 7.937 -3.220 -84.882 1.00 45.12 193 SER A O 1
ATOM 1606 N N . PRO A 1 194 ? 9.572 -1.880 -85.671 1.00 45.00 194 PRO A N 1
ATOM 1607 C CA . PRO A 1 194 ? 10.673 -2.701 -85.182 1.00 45.00 194 PRO A CA 1
ATOM 1608 C C . PRO A 1 194 ? 10.755 -2.669 -83.649 1.00 45.00 194 PRO A C 1
ATOM 1610 O O . PRO A 1 194 ? 10.391 -1.684 -83.006 1.00 45.00 194 PRO A O 1
ATOM 1613 N N . CYS A 1 195 ? 11.233 -3.774 -83.079 1.00 45.72 195 CYS A N 1
ATOM 1614 C CA . CYS A 1 195 ? 11.336 -4.055 -81.649 1.00 45.72 195 CYS A CA 1
ATOM 1615 C C . CYS A 1 195 ? 11.855 -2.854 -80.831 1.00 45.72 195 CYS A C 1
ATOM 1617 O O . CYS A 1 195 ? 12.924 -2.310 -81.111 1.00 45.72 195 CYS A O 1
ATOM 1619 N N . MET A 1 196 ? 11.100 -2.446 -79.805 1.00 44.44 196 MET A N 1
ATOM 1620 C CA . MET A 1 196 ? 11.477 -1.338 -78.922 1.00 44.44 196 MET A CA 1
ATOM 1621 C C . MET A 1 196 ? 12.573 -1.746 -77.926 1.00 44.44 196 MET A C 1
ATOM 1623 O O . MET A 1 196 ? 12.511 -2.813 -77.318 1.00 44.44 196 MET A O 1
ATOM 1627 N N . MET A 1 197 ? 13.552 -0.858 -77.727 1.00 40.56 197 MET A N 1
ATOM 1628 C CA . MET A 1 197 ? 14.563 -0.964 -76.671 1.00 40.56 197 MET A CA 1
ATOM 1629 C C . MET A 1 197 ? 13.946 -0.676 -75.300 1.00 40.56 197 MET A C 1
ATOM 1631 O O . MET A 1 197 ? 13.302 0.357 -75.114 1.00 40.56 197 MET A O 1
ATOM 1635 N N . TYR A 1 198 ? 14.233 -1.524 -74.315 1.00 43.44 198 TYR A N 1
ATOM 1636 C CA . TYR A 1 198 ? 13.959 -1.241 -72.908 1.00 43.44 198 TYR A CA 1
ATOM 1637 C C . TYR A 1 198 ? 15.266 -1.382 -72.118 1.00 43.44 198 TYR A C 1
ATOM 1639 O O . TYR A 1 198 ? 15.931 -2.412 -72.184 1.00 43.44 198 TYR A O 1
ATOM 1647 N N . GLN A 1 199 ? 15.668 -0.316 -71.418 1.00 43.97 199 GLN A N 1
ATOM 1648 C CA . GLN A 1 199 ? 16.828 -0.286 -70.508 1.00 43.97 199 GLN A CA 1
ATOM 1649 C C . GLN A 1 199 ? 18.172 -0.780 -71.090 1.00 43.97 199 GLN A C 1
ATOM 1651 O O . GLN A 1 199 ? 18.928 -1.475 -70.419 1.00 43.97 199 GLN A O 1
ATOM 1656 N N . GLY A 1 200 ? 18.504 -0.392 -72.325 1.00 50.03 200 GLY A N 1
ATOM 1657 C CA . GLY A 1 200 ? 19.843 -0.616 -72.891 1.00 50.03 200 GLY A CA 1
ATOM 1658 C C . GLY A 1 200 ? 20.107 -2.021 -73.442 1.00 50.03 200 GLY A C 1
ATOM 1659 O O . GLY A 1 200 ? 21.215 -2.274 -73.898 1.00 50.03 200 GLY A O 1
ATOM 1660 N N . TYR A 1 201 ? 19.104 -2.902 -73.463 1.00 43.16 201 TYR A N 1
ATOM 1661 C CA . TYR A 1 201 ? 19.191 -4.197 -74.137 1.00 43.16 201 TYR A CA 1
ATOM 1662 C C . TYR A 1 201 ? 18.516 -4.123 -75.507 1.00 43.16 201 TYR A C 1
ATOM 1664 O O . TYR A 1 201 ? 17.394 -3.624 -75.638 1.00 43.16 201 TYR A O 1
ATOM 1672 N N . THR A 1 202 ? 19.200 -4.630 -76.532 1.00 48.50 202 THR A N 1
ATOM 1673 C CA . THR A 1 202 ? 18.608 -4.826 -77.858 1.00 48.50 202 THR A CA 1
ATOM 1674 C C . THR A 1 202 ? 18.129 -6.270 -77.957 1.00 48.50 202 THR A C 1
ATOM 1676 O O . THR A 1 202 ? 18.903 -7.217 -77.836 1.00 48.50 202 THR A O 1
ATOM 1679 N N . ALA A 1 203 ? 16.820 -6.456 -78.115 1.00 46.69 203 ALA A N 1
ATOM 1680 C CA . ALA A 1 203 ? 16.245 -7.766 -78.383 1.00 46.69 203 ALA A CA 1
ATOM 1681 C C . ALA A 1 203 ? 16.140 -7.951 -79.901 1.00 46.69 203 ALA A C 1
ATOM 1683 O O . ALA A 1 203 ? 15.521 -7.133 -80.582 1.00 46.69 203 ALA A O 1
ATOM 1684 N N . GLN A 1 204 ? 16.744 -9.019 -80.426 1.00 48.19 204 GLN A N 1
ATOM 1685 C CA . GLN A 1 204 ? 16.520 -9.474 -81.798 1.00 48.19 204 GLN A CA 1
ATOM 1686 C C . GLN A 1 204 ? 15.656 -10.735 -81.781 1.00 48.19 204 GLN A C 1
ATOM 1688 O O . GLN A 1 204 ? 15.899 -11.660 -81.004 1.00 48.19 204 GLN A O 1
ATOM 1693 N N . CYS A 1 205 ? 14.657 -10.770 -82.663 1.00 42.34 205 CYS A N 1
ATOM 1694 C CA . CYS A 1 205 ? 13.915 -11.984 -82.979 1.00 42.34 205 CYS A CA 1
ATOM 1695 C C . CYS A 1 205 ? 14.684 -12.768 -84.043 1.00 42.34 205 CYS A C 1
ATOM 1697 O O . CYS A 1 205 ? 14.744 -12.345 -85.197 1.00 42.34 205 CYS A O 1
ATOM 1699 N N . ILE A 1 206 ? 15.237 -13.918 -83.665 1.00 48.28 206 ILE A N 1
ATOM 1700 C CA . ILE A 1 206 ? 15.816 -14.888 -84.599 1.00 48.28 206 ILE A CA 1
ATOM 1701 C C . ILE A 1 206 ? 15.023 -16.184 -84.424 1.00 48.28 206 ILE A C 1
ATOM 1703 O O . ILE A 1 206 ? 14.871 -16.668 -83.307 1.00 48.28 206 ILE A O 1
ATOM 1707 N N . GLU A 1 207 ? 14.458 -16.709 -85.515 1.00 45.97 207 GLU A N 1
ATOM 1708 C CA . GLU A 1 207 ? 13.719 -17.987 -85.526 1.00 45.97 207 GLU A CA 1
ATOM 1709 C C . GLU A 1 207 ? 12.636 -18.100 -84.432 1.00 45.97 207 GLU A C 1
ATOM 1711 O O . GLU A 1 207 ? 12.557 -19.086 -83.703 1.00 45.97 207 GLU A O 1
ATOM 1716 N N . GLN A 1 208 ? 11.802 -17.059 -84.296 1.00 46.09 208 GLN A N 1
ATOM 1717 C CA . GLN A 1 208 ? 10.697 -16.995 -83.321 1.00 46.09 208 GLN A CA 1
ATOM 1718 C C . GLN A 1 208 ? 11.122 -17.098 -81.842 1.00 46.09 208 GLN A C 1
ATOM 1720 O O . GLN A 1 208 ? 10.281 -17.292 -80.965 1.00 46.09 208 GLN A O 1
ATOM 1725 N N . LYS A 1 209 ? 12.411 -16.918 -81.536 1.00 42.53 209 LYS A N 1
ATOM 1726 C CA . LYS A 1 209 ? 12.918 -16.804 -80.166 1.00 42.53 209 LYS A CA 1
ATOM 1727 C C . LYS A 1 209 ? 13.483 -15.404 -79.946 1.00 42.53 209 LYS A C 1
ATOM 1729 O O . LYS A 1 209 ? 14.314 -14.926 -80.716 1.00 42.53 209 LYS A O 1
ATOM 1734 N N . CYS A 1 210 ? 13.033 -14.743 -78.880 1.00 42.97 210 CYS A N 1
ATOM 1735 C CA . CYS A 1 210 ? 13.651 -13.508 -78.407 1.00 42.97 210 CYS A CA 1
ATOM 1736 C C . CYS A 1 210 ? 14.913 -13.866 -77.624 1.00 42.97 210 CYS A C 1
ATOM 1738 O O . CYS A 1 210 ? 14.831 -14.370 -76.504 1.00 42.97 210 CYS A O 1
ATOM 1740 N N . THR A 1 211 ? 16.079 -13.599 -78.199 1.00 47.38 211 THR A N 1
ATOM 1741 C CA . THR A 1 211 ? 17.358 -13.697 -77.489 1.00 47.38 211 THR A CA 1
ATOM 1742 C C . THR A 1 211 ? 17.816 -12.304 -77.084 1.00 47.38 211 THR A C 1
ATOM 1744 O O . THR A 1 211 ? 17.938 -11.416 -77.928 1.00 47.38 211 THR A O 1
ATOM 1747 N N . ALA A 1 212 ? 18.058 -12.106 -75.787 1.00 46.44 212 ALA A N 1
ATOM 1748 C CA . ALA A 1 212 ? 18.673 -10.884 -75.291 1.00 46.44 212 ALA A CA 1
ATOM 1749 C C . ALA A 1 212 ? 20.138 -10.856 -75.738 1.00 46.44 212 ALA A C 1
ATOM 1751 O O . ALA A 1 212 ? 20.920 -11.729 -75.355 1.00 46.44 212 ALA A O 1
ATOM 1752 N N . VAL A 1 213 ? 20.499 -9.869 -76.555 1.00 54.50 213 VAL A N 1
ATOM 1753 C CA . VAL A 1 213 ? 21.892 -9.594 -76.902 1.00 54.50 213 VAL A CA 1
ATOM 1754 C C . VAL A 1 213 ? 22.361 -8.483 -75.969 1.00 54.50 213 VAL A C 1
ATOM 1756 O O . VAL A 1 213 ? 21.687 -7.460 -75.822 1.00 54.50 213 VAL A O 1
ATOM 1759 N N . LYS A 1 214 ? 23.459 -8.739 -75.261 1.00 49.09 214 LYS A N 1
ATOM 1760 C CA . LYS A 1 214 ? 24.075 -7.776 -74.349 1.00 49.09 214 LYS A CA 1
ATOM 1761 C C . LYS A 1 214 ? 25.029 -6.862 -75.103 1.00 49.09 214 LYS A C 1
ATOM 1763 O O . LYS A 1 214 ? 25.732 -7.385 -75.995 1.00 49.09 214 LYS A O 1
#

Foldseek 3Di:
DVLVVQLVVLLVVLLVVLVVVLVVVVVVLVVVCVVPVVVSVVPPDPVVVVVVSVVVNVVSNVVSNVVSNVVSVVVCCCCPVVVVVVVCVVPVVVVVVVVVVVVVVVVVVVVVCCVPPPVVVVVVVPPPPPPCPVVVVVVVVVVVVVVVVVVVVVVVPPDPPPDPPDDDDPPVVLVVVCVPDDPVVSVPDDPDDPDDDDPPWDWDDDPNDTDTDD

pLDDT: mean 76.12, std 20.4, range [39.47, 98.31]

Radius of gyration: 40.95 Å; chains: 1; bounding box: 49×48×122 Å

Organism: NCBI:txid1798348

Sequence (214 aa):
MKRNIYIFLFVVLGVILQFLAHALIEMWYIGLLLANFPIYGFGLTWETWVLIHNVLTVAFLLAGAWIGHKEGIYWWRKIYEENLIAGWKKKVIPVKWLIIVFVLLFVGSAYWYYVDDIKPYLNKNIGPVIEDQDFIRQQVIWQREREQEEALRSVSAQEIPEKLVCNTDNDCVLW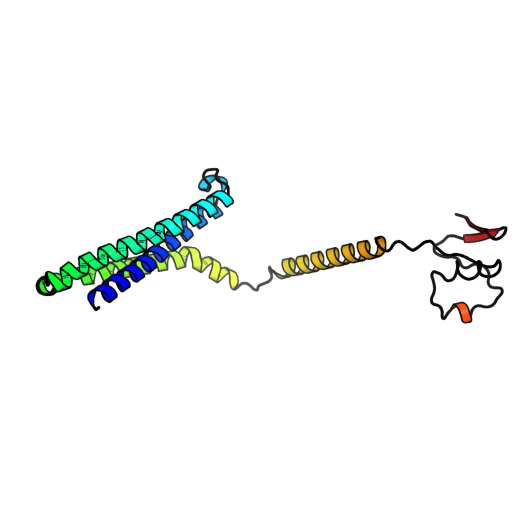LCAGALNKQWAKSAPPDSPCMMYQGYTAQCIEQKCTAVK